Protein AF-A0A7S3C9L6-F1 (afdb_monomer_lite)

Organism: NCBI:txid1461544

pLDDT: mean 72.87, std 19.59, range [36.84, 97.06]

Radius of gyration: 23.36 Å; chains: 1; bounding box: 65×34×81 Å

Sequence (255 aa):
QQHARSSTRGKGRALQRGWLQEGAMLFGLVDACLERCIPRNEVSSSDLIRHQVECSSSAKGVRYYSPPQLLLGSFRDREFEREYLDDLALVSKNRLLVGYAIAIIIVTLMPLLYYVLGVLPMHLSGAYDTHKSGVETIAAPIVSLLLFVSGLCSTVYVFYRQRKCYRAVWTIAEAVFLLQVVTSSWYFSVMTQGWIAVFGPSGWVWHLAFIEFPPFLMCFFISLPTGLAVEIIGLMFISFFVIIPLTEGMWLEGD

Structure (mmCIF, N/CA/C/O backbone):
data_AF-A0A7S3C9L6-F1
#
_entry.id   AF-A0A7S3C9L6-F1
#
loop_
_atom_site.group_PDB
_atom_site.id
_atom_site.type_symbol
_atom_site.label_atom_id
_atom_site.label_alt_id
_atom_site.label_comp_id
_atom_site.label_asym_id
_atom_site.label_entity_id
_atom_site.label_seq_id
_atom_site.pdbx_PDB_ins_code
_atom_site.Cartn_x
_atom_site.Cartn_y
_atom_site.Cartn_z
_atom_site.occupancy
_atom_site.B_iso_or_equiv
_atom_site.auth_seq_id
_atom_site.auth_comp_id
_atom_site.auth_asym_id
_atom_site.auth_atom_id
_atom_site.pdbx_PDB_model_num
ATOM 1 N N . GLN A 1 1 ? 14.896 0.930 -44.121 1.00 48.34 1 GLN A N 1
ATOM 2 C CA . GLN A 1 1 ? 14.686 0.702 -42.670 1.00 48.34 1 GLN A CA 1
ATOM 3 C C . GLN A 1 1 ? 13.867 1.841 -42.034 1.00 48.34 1 GLN A C 1
ATOM 5 O O . GLN A 1 1 ? 14.340 2.513 -41.130 1.00 48.34 1 GLN A O 1
ATOM 10 N N . GLN A 1 2 ? 12.629 2.083 -42.487 1.00 42.31 2 GLN A N 1
ATOM 11 C CA . GLN A 1 2 ? 11.767 3.149 -41.930 1.00 42.31 2 GLN A CA 1
ATOM 12 C C . GLN A 1 2 ? 10.355 2.677 -41.535 1.00 42.31 2 GLN A C 1
ATOM 14 O O . GLN A 1 2 ? 9.555 3.478 -41.068 1.00 42.31 2 GLN A O 1
ATOM 19 N N . HIS A 1 3 ? 10.053 1.376 -41.618 1.00 42.75 3 HIS A N 1
ATOM 20 C CA . HIS A 1 3 ? 8.697 0.863 -41.377 1.00 42.75 3 HIS A CA 1
ATOM 21 C C . HIS A 1 3 ? 8.416 0.303 -39.968 1.00 42.75 3 HIS A C 1
ATOM 23 O O . HIS A 1 3 ? 7.296 -0.118 -39.711 1.00 42.75 3 HIS A O 1
ATOM 29 N N . ALA A 1 4 ? 9.364 0.345 -39.024 1.00 46.56 4 ALA A N 1
ATOM 30 C CA . ALA A 1 4 ? 9.182 -0.262 -37.693 1.00 46.56 4 ALA A CA 1
ATOM 31 C C . ALA A 1 4 ? 8.783 0.716 -36.561 1.00 46.56 4 ALA A C 1
ATOM 33 O O . ALA A 1 4 ? 8.571 0.286 -35.432 1.00 46.56 4 ALA A O 1
ATOM 34 N N . ARG A 1 5 ? 8.670 2.030 -36.816 1.00 45.94 5 ARG A N 1
ATOM 35 C CA . ARG A 1 5 ? 8.459 3.040 -35.749 1.00 45.94 5 ARG A CA 1
ATOM 36 C C . ARG A 1 5 ? 7.007 3.487 -35.521 1.00 45.94 5 ARG A C 1
ATOM 38 O O . ARG A 1 5 ? 6.769 4.288 -34.624 1.00 45.94 5 ARG A O 1
ATOM 45 N N . SER A 1 6 ? 6.025 2.981 -36.270 1.00 42.88 6 SER A N 1
ATOM 46 C CA . SER A 1 6 ? 4.621 3.418 -36.135 1.00 42.88 6 SER A CA 1
ATOM 47 C C . SER A 1 6 ? 3.752 2.559 -35.201 1.00 42.88 6 SER A C 1
ATOM 49 O O . SER A 1 6 ? 2.647 2.978 -34.867 1.00 42.88 6 SER A O 1
ATOM 51 N N . SER A 1 7 ? 4.229 1.400 -34.728 1.00 45.59 7 SER A N 1
ATOM 52 C CA . SER A 1 7 ? 3.390 0.429 -33.994 1.00 45.59 7 SER A CA 1
ATOM 53 C C . SER A 1 7 ? 3.304 0.663 -32.470 1.00 45.59 7 SER A C 1
ATOM 55 O O . SER A 1 7 ? 2.314 0.313 -31.829 1.00 45.59 7 SER A O 1
ATOM 57 N N . THR A 1 8 ? 4.280 1.335 -31.851 1.00 47.06 8 THR A N 1
ATOM 58 C CA . THR A 1 8 ? 4.335 1.479 -30.379 1.00 47.06 8 THR A CA 1
ATOM 59 C C . THR A 1 8 ? 3.400 2.552 -29.809 1.00 47.06 8 THR A C 1
ATOM 61 O O . THR A 1 8 ? 2.962 2.439 -28.666 1.00 47.06 8 THR A O 1
ATOM 64 N N . ARG A 1 9 ? 2.998 3.562 -30.598 1.00 44.72 9 ARG A N 1
ATOM 65 C CA . ARG A 1 9 ? 2.078 4.632 -30.143 1.00 44.72 9 ARG A CA 1
ATOM 66 C C . ARG A 1 9 ? 0.619 4.180 -29.986 1.00 44.72 9 ARG A C 1
ATOM 68 O O . ARG A 1 9 ? -0.146 4.858 -29.301 1.00 44.72 9 ARG A O 1
ATOM 75 N N . GLY A 1 10 ? 0.233 3.064 -30.610 1.00 36.84 10 GLY A N 1
ATOM 76 C CA . GLY A 1 10 ? -1.117 2.496 -30.514 1.00 36.84 10 GLY A CA 1
ATOM 77 C C . GLY A 1 10 ? -1.353 1.700 -29.227 1.00 36.84 10 GLY A C 1
ATOM 78 O O . GLY A 1 10 ? -2.423 1.815 -28.632 1.00 36.84 10 GLY A O 1
ATOM 79 N N . LYS A 1 11 ? -0.337 0.964 -28.748 1.00 44.44 11 LYS A N 1
ATOM 80 C CA . LYS A 1 11 ? -0.436 0.124 -27.538 1.00 44.44 11 LYS A CA 1
ATOM 81 C C . LYS A 1 11 ? -0.677 0.941 -26.262 1.00 44.44 11 LYS A C 1
ATOM 83 O O . LYS A 1 11 ? -1.536 0.572 -25.470 1.00 44.44 11 LYS A O 1
ATOM 88 N N . GLY A 1 12 ? -0.030 2.101 -26.115 1.00 41.75 12 GLY A N 1
ATOM 89 C CA . GLY A 1 12 ? -0.194 2.954 -24.927 1.00 41.75 12 GLY A CA 1
ATOM 90 C C . GLY A 1 12 ? -1.624 3.477 -24.711 1.00 41.75 12 GLY A C 1
ATOM 91 O O . GLY A 1 12 ? -2.100 3.516 -23.583 1.00 41.75 12 GLY A O 1
ATOM 92 N N . ARG A 1 13 ? -2.360 3.806 -25.787 1.00 43.94 13 ARG A N 1
ATOM 93 C CA . ARG A 1 13 ? -3.760 4.284 -25.690 1.00 43.94 13 ARG A CA 1
ATOM 94 C C . ARG A 1 13 ? -4.791 3.168 -25.498 1.00 43.94 13 ARG A C 1
ATOM 96 O O . ARG A 1 13 ? -5.920 3.456 -25.101 1.00 43.94 13 ARG A O 1
ATOM 103 N N . ALA A 1 14 ? -4.438 1.925 -25.823 1.00 46.94 14 ALA A N 1
ATOM 104 C CA . ALA A 1 14 ? -5.262 0.758 -25.517 1.00 46.94 14 ALA A CA 1
ATOM 105 C C . ALA A 1 14 ? -5.097 0.357 -24.042 1.00 46.94 14 ALA A C 1
ATOM 107 O O . ALA A 1 14 ? -6.100 0.185 -23.356 1.00 46.94 14 ALA A O 1
ATOM 108 N N . LEU A 1 15 ? -3.857 0.353 -23.534 1.00 45.94 15 LEU A N 1
ATOM 109 C CA . LEU A 1 15 ? -3.548 0.153 -22.112 1.00 45.94 15 LEU A CA 1
ATOM 110 C C . LEU A 1 15 ? -4.260 1.186 -21.230 1.00 45.94 15 LEU A C 1
ATOM 112 O O . LEU A 1 15 ? -4.980 0.812 -20.313 1.00 45.94 15 LEU A O 1
ATOM 116 N N . GLN A 1 16 ? -4.174 2.477 -21.565 1.00 45.53 16 GLN A N 1
ATOM 117 C CA . GLN A 1 16 ? -4.798 3.552 -20.779 1.00 45.53 16 GLN A CA 1
ATOM 118 C C . GLN A 1 16 ? -6.338 3.446 -20.679 1.00 45.53 16 GLN A C 1
ATOM 120 O O . GLN A 1 16 ? -6.923 3.937 -19.716 1.00 45.53 16 GLN A O 1
ATOM 125 N N . ARG A 1 17 ? -7.004 2.789 -21.644 1.00 47.41 17 ARG A N 1
ATOM 126 C CA . ARG A 1 17 ? -8.450 2.506 -21.583 1.00 47.41 17 ARG A CA 1
ATOM 127 C C . ARG A 1 17 ? -8.789 1.281 -20.729 1.00 47.41 17 ARG A C 1
ATOM 129 O O . ARG A 1 17 ? -9.845 1.293 -20.107 1.00 47.41 17 ARG A O 1
ATOM 136 N N . GLY A 1 18 ? -7.901 0.287 -20.648 1.00 46.81 18 GLY A N 1
ATOM 137 C CA . GLY A 1 18 ? -8.049 -0.854 -19.735 1.00 46.81 18 GLY A CA 1
ATOM 138 C C . GLY A 1 18 ? -8.024 -0.426 -18.265 1.00 46.81 18 GLY A C 1
ATOM 139 O O . GLY A 1 18 ? -8.918 -0.786 -17.508 1.00 46.81 18 GLY A O 1
ATOM 140 N N . TRP A 1 19 ? -7.098 0.463 -17.892 1.00 42.50 19 TRP A N 1
ATOM 141 C CA . TRP A 1 19 ? -6.971 0.966 -16.514 1.00 42.50 19 TRP A CA 1
ATOM 142 C C . TRP A 1 19 ? -8.193 1.758 -16.018 1.00 42.50 19 TRP A C 1
ATOM 144 O O . TRP A 1 19 ? -8.536 1.685 -14.842 1.00 42.50 19 TRP A O 1
ATOM 154 N N . LEU A 1 20 ? -8.894 2.484 -16.899 1.00 44.78 20 LEU A N 1
ATOM 155 C CA . LEU A 1 20 ? -10.160 3.147 -16.540 1.00 44.78 20 LEU A CA 1
ATOM 156 C C . LEU A 1 20 ? -11.280 2.134 -16.252 1.00 44.78 20 LEU A C 1
ATOM 158 O O . LEU A 1 20 ? -12.158 2.400 -15.434 1.00 44.78 20 LEU A O 1
ATOM 162 N N . GLN A 1 21 ? -11.240 0.974 -16.907 1.00 47.97 21 GLN A N 1
ATOM 163 C CA . GLN A 1 21 ? -12.213 -0.099 -16.729 1.00 47.97 21 GLN A CA 1
ATOM 164 C C . GLN A 1 21 ? -11.916 -0.927 -15.465 1.00 47.97 21 GLN A C 1
ATOM 166 O O . GLN A 1 21 ? -12.843 -1.285 -14.740 1.00 47.97 21 GLN A O 1
ATOM 171 N N . GLU A 1 22 ? -10.639 -1.140 -15.137 1.00 45.81 22 GLU A N 1
ATOM 172 C CA . GLU A 1 22 ? -10.212 -1.737 -13.861 1.00 45.81 22 GLU A CA 1
ATOM 173 C C . GLU A 1 22 ? -10.460 -0.798 -12.670 1.00 45.81 22 GLU A C 1
ATOM 175 O O . GLU A 1 22 ? -10.939 -1.237 -11.625 1.00 45.81 22 GLU A O 1
ATOM 180 N N . GLY A 1 23 ? -10.260 0.513 -12.850 1.00 42.12 23 GLY A N 1
ATOM 181 C CA . GLY A 1 23 ? -10.648 1.528 -11.870 1.00 42.12 23 GLY A CA 1
ATOM 182 C C . GLY A 1 23 ? -12.147 1.496 -11.549 1.00 42.12 23 GLY A C 1
ATOM 183 O O . GLY A 1 23 ? -12.526 1.613 -10.388 1.00 42.12 23 GLY A O 1
ATOM 184 N N . ALA A 1 24 ? -13.006 1.261 -12.547 1.00 46.94 24 ALA A N 1
ATOM 185 C CA . ALA A 1 24 ? -14.450 1.120 -12.340 1.00 46.94 24 ALA A CA 1
ATOM 186 C C . ALA A 1 24 ? -14.831 -0.170 -11.583 1.00 46.94 24 ALA A C 1
ATOM 188 O O . ALA A 1 24 ? -15.743 -0.136 -10.757 1.00 46.94 24 ALA A O 1
ATOM 189 N N . MET A 1 25 ? -14.119 -1.2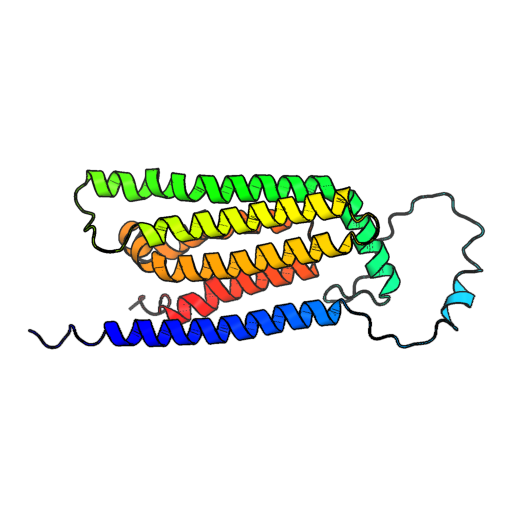86 -11.797 1.00 48.53 25 MET A N 1
ATOM 190 C CA . MET A 1 25 ? -14.273 -2.491 -10.962 1.00 48.53 25 MET A CA 1
ATOM 191 C C . MET A 1 25 ? -13.853 -2.238 -9.510 1.00 48.53 25 MET A C 1
ATOM 193 O O . MET A 1 25 ? -14.514 -2.721 -8.594 1.00 48.53 25 MET A O 1
ATOM 197 N N . LEU A 1 26 ? -12.795 -1.453 -9.292 1.00 44.47 26 LEU A N 1
ATOM 198 C CA . LEU A 1 26 ? -12.323 -1.079 -7.957 1.00 44.47 26 LEU A CA 1
ATOM 199 C C . LEU A 1 26 ? -13.308 -0.162 -7.225 1.00 44.47 26 LEU A C 1
ATOM 201 O O . LEU A 1 26 ? -13.564 -0.381 -6.045 1.00 44.47 26 LEU A O 1
ATOM 205 N N . PHE A 1 27 ? -13.923 0.806 -7.914 1.00 44.59 27 PHE A N 1
ATOM 206 C CA . PHE A 1 27 ? -15.028 1.583 -7.339 1.00 44.59 27 PHE A CA 1
ATOM 207 C C . PHE A 1 27 ? -16.224 0.690 -6.986 1.00 44.59 27 PHE A C 1
ATOM 209 O O . PHE A 1 27 ? -16.806 0.870 -5.924 1.00 44.59 27 PHE A O 1
ATOM 216 N N . GLY A 1 28 ? -16.526 -0.326 -7.803 1.00 43.78 28 GLY A N 1
ATOM 217 C CA . GLY A 1 28 ? -17.541 -1.334 -7.482 1.00 43.78 28 GLY A CA 1
ATOM 218 C C . GLY A 1 28 ? -17.195 -2.204 -6.264 1.00 43.78 28 GLY A C 1
ATOM 219 O O . GLY A 1 28 ? -18.090 -2.563 -5.506 1.00 43.78 28 GLY A O 1
ATOM 220 N N . LEU A 1 29 ? -15.914 -2.512 -6.035 1.00 47.12 29 LEU A N 1
ATOM 221 C CA . LEU A 1 29 ? -15.432 -3.212 -4.833 1.00 47.12 29 LEU A CA 1
ATOM 222 C C . LEU A 1 29 ? -15.507 -2.325 -3.585 1.00 47.12 29 LEU A C 1
ATOM 224 O O . LEU A 1 29 ? -15.965 -2.782 -2.542 1.00 47.12 29 LEU A O 1
ATOM 228 N N . VAL A 1 30 ? -15.128 -1.050 -3.703 1.00 46.62 30 VAL A N 1
ATOM 229 C CA . VAL A 1 30 ? -15.261 -0.060 -2.624 1.00 46.62 30 VAL A CA 1
ATOM 230 C C . VAL A 1 30 ? -16.735 0.151 -2.264 1.00 46.62 30 VAL A C 1
ATOM 232 O O . VAL A 1 30 ? -17.071 0.119 -1.081 1.00 46.62 30 VAL A O 1
ATOM 235 N N . ASP A 1 31 ? -17.621 0.275 -3.258 1.00 47.78 31 ASP A N 1
ATOM 236 C CA . ASP A 1 31 ? -19.074 0.352 -3.053 1.00 47.78 31 ASP A CA 1
ATOM 237 C C . ASP A 1 31 ? -19.637 -0.943 -2.447 1.00 47.78 31 ASP A C 1
ATOM 239 O O . ASP A 1 31 ? -20.453 -0.880 -1.531 1.00 47.78 31 ASP A O 1
ATOM 243 N N . ALA A 1 32 ? -19.161 -2.122 -2.862 1.00 50.41 32 ALA A N 1
ATOM 244 C CA . ALA A 1 32 ? -19.568 -3.399 -2.271 1.00 50.41 32 ALA A CA 1
ATOM 245 C C . ALA A 1 32 ? -19.101 -3.556 -0.806 1.00 50.41 32 ALA A C 1
ATOM 247 O O . ALA A 1 32 ? -19.835 -4.099 0.029 1.00 50.41 32 ALA A O 1
ATOM 248 N N . CYS A 1 33 ? -17.911 -3.056 -0.460 1.00 47.38 33 CYS A N 1
ATOM 249 C CA . CYS A 1 33 ? -17.427 -2.999 0.923 1.00 47.38 33 CYS A CA 1
ATOM 250 C C . CYS A 1 33 ? -18.227 -1.988 1.763 1.00 47.38 33 CYS A C 1
ATOM 252 O O . CYS A 1 33 ? -18.568 -2.273 2.916 1.00 47.38 33 CYS A O 1
ATOM 254 N N . LEU A 1 34 ? -18.608 -0.849 1.176 1.00 46.00 34 LEU A N 1
ATOM 255 C CA . LEU A 1 34 ? -19.523 0.128 1.775 1.00 46.00 34 LEU A CA 1
ATOM 256 C C . LEU A 1 34 ? -20.922 -0.465 2.011 1.00 46.00 34 LEU A C 1
ATOM 258 O O . LEU A 1 34 ? -21.468 -0.308 3.104 1.00 46.00 34 LEU A O 1
ATOM 262 N N . GLU A 1 35 ? -21.475 -1.214 1.054 1.00 48.88 35 GLU A N 1
ATOM 263 C CA . GLU A 1 35 ? -22.765 -1.902 1.197 1.00 48.88 35 GLU A CA 1
ATOM 264 C C . GLU A 1 35 ? -22.731 -3.000 2.269 1.00 48.88 35 GLU A C 1
ATOM 266 O O . GLU A 1 35 ? -23.701 -3.161 3.012 1.00 48.88 35 GLU A O 1
ATOM 271 N N . ARG A 1 36 ? -21.606 -3.711 2.441 1.00 48.16 36 ARG A N 1
ATOM 272 C CA . ARG A 1 36 ? -21.409 -4.651 3.565 1.00 48.16 36 ARG A CA 1
ATOM 273 C C . ARG A 1 36 ? -21.446 -3.971 4.937 1.00 48.16 36 ARG A C 1
ATOM 275 O O . ARG A 1 36 ? -21.779 -4.626 5.928 1.00 48.16 36 ARG A O 1
ATOM 282 N N . CYS A 1 37 ? -21.120 -2.682 5.004 1.00 42.31 37 CYS A N 1
ATOM 283 C CA . CYS A 1 37 ? -21.070 -1.912 6.246 1.00 42.31 37 CYS A CA 1
ATOM 284 C C . CYS A 1 37 ? -22.411 -1.256 6.619 1.00 42.31 37 CYS A C 1
ATOM 286 O O . CYS A 1 37 ? -22.597 -0.883 7.782 1.00 42.31 37 CYS A O 1
ATOM 288 N N . ILE A 1 38 ? -23.358 -1.137 5.682 1.00 41.44 38 ILE A N 1
ATOM 289 C CA . ILE A 1 38 ? -24.679 -0.549 5.931 1.00 41.44 38 ILE A CA 1
ATOM 290 C C . ILE A 1 38 ? -25.660 -1.679 6.290 1.00 41.44 38 ILE A C 1
ATOM 292 O O . ILE A 1 38 ? -25.955 -2.535 5.456 1.00 41.44 38 ILE A O 1
ATOM 296 N N . PRO A 1 39 ? -26.180 -1.742 7.531 1.00 42.44 39 PRO A N 1
ATOM 297 C CA . PRO A 1 39 ? -27.050 -2.838 7.933 1.00 42.44 39 PRO A CA 1
ATOM 298 C C . PRO A 1 39 ? -28.370 -2.804 7.151 1.00 42.44 39 PRO A C 1
ATOM 300 O O . PRO A 1 39 ? -29.178 -1.891 7.314 1.00 42.44 39 PRO A O 1
ATOM 303 N N . ARG A 1 40 ? -28.636 -3.857 6.367 1.00 41.53 40 ARG A N 1
ATOM 304 C CA . ARG A 1 40 ? -30.011 -4.277 6.072 1.00 41.53 40 ARG A CA 1
ATOM 305 C C . ARG A 1 40 ? -30.613 -4.769 7.387 1.00 41.53 40 ARG A C 1
ATOM 307 O O . ARG A 1 40 ? -30.232 -5.824 7.887 1.00 41.53 40 ARG A O 1
ATOM 314 N N . ASN A 1 41 ? -31.482 -3.951 7.973 1.00 43.81 41 ASN A N 1
ATOM 315 C CA . ASN A 1 41 ? -32.328 -4.339 9.093 1.00 43.81 41 ASN A CA 1
ATOM 316 C C . ASN A 1 41 ? -33.126 -5.571 8.686 1.00 43.81 41 ASN A C 1
ATOM 318 O O . ASN A 1 41 ? -34.012 -5.428 7.856 1.00 43.81 41 ASN A O 1
ATOM 322 N N . GLU A 1 42 ? -32.828 -6.735 9.260 1.00 48.75 42 GLU A N 1
ATOM 323 C CA . GLU A 1 42 ? -33.799 -7.814 9.423 1.00 48.75 42 GLU A CA 1
ATOM 324 C C . GLU A 1 42 ? -33.231 -8.940 10.305 1.00 48.75 42 GLU A C 1
ATOM 326 O O . GLU A 1 42 ? -32.194 -9.529 10.010 1.00 48.75 42 GLU A O 1
ATOM 331 N N . VAL A 1 43 ? -33.971 -9.210 11.388 1.00 44.06 43 VAL A N 1
ATOM 332 C CA . VAL A 1 43 ? -34.353 -10.524 11.947 1.00 44.06 43 VAL A CA 1
ATOM 333 C C . VAL A 1 43 ? -34.149 -10.644 13.470 1.00 44.06 43 VAL A C 1
ATOM 335 O O . VAL A 1 43 ? -33.090 -10.993 13.973 1.00 44.06 43 VAL A O 1
ATOM 338 N N . SER A 1 44 ? -35.267 -10.381 14.160 1.00 47.44 44 SER A N 1
ATOM 339 C CA . SER A 1 44 ? -35.849 -11.056 15.334 1.00 47.44 44 SER A CA 1
ATOM 340 C C . SER A 1 44 ? -34.955 -11.468 16.519 1.00 47.44 44 SER A C 1
ATOM 342 O O . SER A 1 44 ? -34.520 -12.610 16.643 1.00 47.44 44 SER A O 1
ATOM 344 N N . SER A 1 45 ? -34.826 -10.552 17.483 1.00 48.34 45 SER A N 1
ATOM 345 C CA . SER A 1 45 ? -34.163 -10.694 18.793 1.00 48.34 45 SER A CA 1
ATOM 346 C C . SER A 1 45 ? -34.904 -11.555 19.837 1.00 48.34 45 SER A C 1
ATOM 348 O O . SER A 1 45 ? -34.656 -11.409 21.034 1.00 48.34 45 SER A O 1
ATOM 350 N N . SER A 1 46 ? -35.841 -12.424 19.452 1.00 48.34 46 SER A N 1
ATOM 351 C CA . SER A 1 46 ? -36.701 -13.109 20.435 1.00 48.34 46 SER A CA 1
ATOM 352 C C . SER A 1 46 ? -36.073 -14.347 21.091 1.00 48.34 46 SER A C 1
ATOM 354 O O . SER A 1 46 ? -36.459 -14.681 22.209 1.00 48.34 46 SER A O 1
ATOM 356 N N . ASP A 1 47 ? -35.060 -14.969 20.478 1.00 47.59 47 ASP A N 1
ATOM 357 C CA . ASP A 1 47 ? -34.458 -16.205 21.009 1.00 47.59 47 ASP A CA 1
ATOM 358 C C . ASP A 1 47 ? -33.156 -15.981 21.805 1.00 47.59 47 ASP A C 1
ATOM 360 O O . ASP A 1 47 ? -32.780 -16.817 22.628 1.00 47.59 47 ASP A O 1
ATOM 364 N N . LEU A 1 48 ? -32.494 -14.825 21.647 1.00 48.62 48 LEU A N 1
ATOM 365 C CA . LEU A 1 48 ? -31.202 -14.539 22.296 1.00 48.62 48 LEU A CA 1
ATOM 366 C C . LEU A 1 48 ? -31.343 -14.123 23.776 1.00 48.62 48 LEU A C 1
ATOM 368 O O . LEU A 1 48 ? -30.457 -14.379 24.591 1.00 48.62 48 LEU A O 1
ATOM 372 N N . ILE A 1 49 ? -32.494 -13.555 24.159 1.00 52.38 49 ILE A N 1
ATOM 373 C CA . ILE A 1 49 ? -32.743 -13.065 25.527 1.00 52.38 49 ILE A CA 1
ATOM 374 C C . ILE A 1 49 ? -32.867 -14.224 26.534 1.00 52.38 49 ILE A C 1
ATOM 376 O O . ILE A 1 49 ? -32.558 -14.051 27.712 1.00 52.38 49 ILE A O 1
ATOM 380 N N . ARG A 1 50 ? -33.242 -15.437 26.099 1.00 45.38 50 ARG A N 1
ATOM 381 C CA . ARG A 1 50 ? -33.378 -16.587 27.014 1.00 45.38 50 ARG A CA 1
ATOM 382 C C . ARG A 1 50 ? -32.048 -17.186 27.470 1.00 45.38 50 ARG A C 1
ATOM 384 O O . ARG A 1 50 ? -32.001 -17.705 28.577 1.00 45.38 50 ARG A O 1
ATOM 391 N N . HIS A 1 51 ? -30.971 -17.064 26.694 1.00 44.69 51 HIS A N 1
ATOM 392 C CA . HIS A 1 51 ? -29.665 -17.610 27.090 1.00 44.69 51 HIS A CA 1
ATOM 393 C C . HIS A 1 51 ? -28.795 -16.636 27.897 1.00 44.69 51 HIS A C 1
ATOM 395 O O . HIS A 1 51 ? -27.891 -17.071 28.607 1.00 44.69 51 HIS A O 1
ATOM 401 N N . GLN A 1 52 ? -29.073 -15.330 27.848 1.00 46.97 52 GLN A N 1
ATOM 402 C CA . GLN A 1 52 ? -28.247 -14.326 28.530 1.00 46.97 52 GLN A CA 1
ATOM 403 C C . GLN A 1 52 ? -28.612 -14.136 30.015 1.00 46.97 52 GLN A C 1
ATOM 405 O O . GLN A 1 52 ? -27.788 -13.664 30.801 1.00 46.97 52 GLN A O 1
ATOM 410 N N . VAL A 1 53 ? -29.814 -14.551 30.433 1.00 49.16 53 VAL A N 1
ATOM 411 C CA . VAL A 1 53 ? -30.272 -14.407 31.828 1.00 49.16 53 VAL A CA 1
ATOM 412 C C . VAL A 1 53 ? -29.637 -15.450 32.761 1.00 49.16 53 VAL A C 1
ATOM 414 O O . VAL A 1 53 ? -29.394 -15.141 33.925 1.00 49.16 53 VAL A O 1
ATOM 417 N N . GLU A 1 54 ? -29.249 -16.632 32.270 1.00 43.62 54 GLU A N 1
ATOM 418 C CA . GLU A 1 54 ? -28.669 -17.695 33.115 1.00 43.62 54 GLU A CA 1
ATOM 419 C C . GLU A 1 54 ? -27.157 -17.568 33.384 1.00 43.62 54 GLU A C 1
ATOM 421 O O . GLU A 1 54 ? -26.663 -18.149 34.349 1.00 43.62 54 GLU A O 1
ATOM 426 N N . CYS A 1 55 ? -26.407 -16.765 32.619 1.00 42.78 55 CYS A N 1
ATOM 427 C CA . CYS A 1 55 ? -24.950 -16.632 32.802 1.00 42.78 55 CYS A CA 1
ATOM 428 C C . CYS A 1 55 ? -24.496 -15.385 33.584 1.00 42.78 55 CYS A C 1
ATOM 430 O O . CYS A 1 55 ? -23.298 -15.206 33.801 1.00 42.78 55 CYS A O 1
ATOM 432 N N . SER A 1 56 ? -25.411 -14.525 34.040 1.00 39.72 56 SER A N 1
ATOM 433 C CA . SER A 1 56 ? -25.056 -13.235 34.661 1.00 39.72 56 SER A CA 1
ATOM 434 C C . SER A 1 56 ? -24.726 -13.285 36.164 1.00 39.72 56 SER A C 1
ATOM 436 O O . SER A 1 56 ? -24.355 -12.260 36.735 1.00 39.72 56 SER A O 1
ATOM 438 N N . SER A 1 57 ? -24.799 -14.446 36.828 1.00 41.19 57 SER A N 1
ATOM 439 C CA . SER A 1 57 ? -24.619 -14.523 38.289 1.00 41.19 57 SER A CA 1
ATOM 440 C C . SER A 1 57 ? -23.201 -14.847 38.774 1.00 41.19 57 SER A C 1
ATOM 442 O O . SER A 1 57 ? -22.951 -14.767 39.976 1.00 41.19 57 SER A O 1
ATOM 444 N N . SER A 1 58 ? -22.238 -15.179 37.906 1.00 43.78 58 SER A N 1
ATOM 445 C CA . SER A 1 58 ? -20.893 -15.532 38.385 1.00 43.78 58 SER A CA 1
ATOM 446 C C . SER A 1 58 ? -19.810 -15.422 37.312 1.00 43.78 58 SER A C 1
ATOM 448 O O . SER A 1 58 ? -19.582 -16.367 36.566 1.00 43.78 58 SER A O 1
ATOM 450 N N . ALA A 1 59 ? -19.126 -14.273 37.245 1.00 40.81 59 ALA A N 1
ATOM 451 C CA . ALA A 1 59 ? -17.678 -14.182 36.998 1.00 40.81 59 ALA A CA 1
ATOM 452 C C . ALA A 1 59 ? -17.230 -12.717 36.857 1.00 40.81 59 ALA A C 1
ATOM 454 O O . ALA A 1 59 ? -17.277 -12.122 35.783 1.00 40.81 59 ALA A O 1
ATOM 455 N N . LYS A 1 60 ? -16.685 -12.154 37.941 1.00 42.78 60 LYS A N 1
ATOM 456 C CA . LYS A 1 60 ? -15.690 -11.078 37.846 1.00 42.78 60 LYS A CA 1
ATOM 457 C C . LYS A 1 60 ? -14.386 -11.706 37.356 1.00 42.78 60 LYS A C 1
ATOM 459 O O . LYS A 1 60 ? -13.622 -12.249 38.145 1.00 42.78 60 LYS A O 1
ATOM 464 N N . GLY A 1 61 ? -14.156 -11.666 36.053 1.00 41.00 61 GLY A N 1
ATOM 465 C CA . GLY A 1 61 ? -12.904 -12.100 35.450 1.00 41.00 61 GLY A CA 1
ATOM 466 C C . GLY A 1 61 ? -12.925 -11.783 33.968 1.00 41.00 61 GLY A C 1
ATOM 467 O O . GLY A 1 61 ? -13.715 -12.368 33.235 1.00 41.00 61 GLY A O 1
ATOM 468 N N . VAL A 1 62 ? -12.070 -10.853 33.540 1.00 46.47 62 VAL A N 1
ATOM 469 C CA . VAL A 1 62 ? -11.819 -10.548 32.127 1.00 46.47 62 VAL A CA 1
ATOM 470 C C . VAL A 1 62 ? -11.249 -11.813 31.484 1.00 46.47 62 VAL A C 1
ATOM 472 O O . VAL A 1 62 ? -10.052 -12.084 31.552 1.00 46.47 62 VAL A O 1
ATOM 475 N N . ARG A 1 63 ? -12.127 -12.657 30.943 1.00 42.88 63 ARG A N 1
ATOM 476 C CA . ARG A 1 63 ? -11.746 -13.834 30.169 1.00 42.88 63 ARG A CA 1
ATOM 477 C C . ARG A 1 63 ? -11.626 -13.395 28.717 1.00 42.88 63 ARG A C 1
ATOM 479 O O . ARG A 1 63 ? -12.628 -13.131 28.066 1.00 42.88 63 ARG A O 1
ATOM 486 N N . TYR A 1 64 ? -10.392 -13.340 28.229 1.00 42.97 64 TYR A N 1
ATOM 487 C CA . TYR A 1 64 ? -10.087 -13.259 26.805 1.00 42.97 64 TYR A CA 1
ATOM 488 C C . TYR A 1 64 ? -10.574 -14.547 26.123 1.00 42.97 64 TYR A C 1
ATOM 490 O O . TYR A 1 64 ? -9.843 -15.531 26.053 1.00 42.97 64 TYR A O 1
ATOM 498 N N . TYR A 1 65 ? -11.826 -14.567 25.669 1.00 49.44 65 TYR A N 1
ATOM 499 C CA . TYR A 1 65 ? -12.327 -15.592 24.757 1.00 49.44 65 TYR A CA 1
ATOM 500 C C . TYR A 1 65 ? -12.199 -15.055 23.333 1.00 49.44 65 TYR A C 1
ATOM 502 O O . TYR A 1 65 ? -12.923 -14.137 22.959 1.00 49.44 65 TYR A O 1
ATOM 510 N N . SER A 1 66 ? -11.292 -15.616 22.526 1.00 47.25 66 SER A N 1
ATOM 511 C CA . SER A 1 66 ? -11.400 -15.457 21.073 1.00 47.25 66 SER A CA 1
ATOM 512 C C . SER A 1 66 ? -12.502 -16.403 20.581 1.00 47.25 66 SER A C 1
ATOM 514 O O . SER A 1 66 ? -12.400 -17.606 20.848 1.00 47.25 66 SER A O 1
ATOM 516 N N . PRO A 1 67 ? -13.550 -15.919 19.893 1.00 52.22 67 PRO A N 1
ATOM 517 C CA . PRO A 1 67 ? -14.625 -16.786 19.425 1.00 52.22 67 PRO A CA 1
ATOM 518 C C . PRO A 1 67 ? -14.124 -17.812 18.397 1.00 52.22 67 PRO A C 1
ATOM 520 O O . PRO A 1 67 ? -13.126 -17.559 17.716 1.00 52.22 67 PRO A O 1
ATOM 523 N N . PRO A 1 68 ? -14.828 -18.946 18.230 1.00 50.91 68 PRO A N 1
ATOM 524 C CA . PRO A 1 68 ? -14.556 -19.873 17.141 1.00 50.91 68 PRO A CA 1
ATOM 525 C C . PRO A 1 68 ? -14.813 -19.171 15.801 1.00 50.91 68 PRO A C 1
ATOM 527 O O . PRO A 1 68 ? -15.947 -18.834 15.461 1.00 50.91 68 PRO A O 1
ATOM 530 N N . GLN A 1 69 ? -13.740 -18.933 15.054 1.00 48.84 69 GLN A N 1
ATOM 531 C CA . GLN A 1 69 ? -13.799 -18.398 13.700 1.00 48.84 69 GLN A CA 1
ATOM 532 C C . GLN A 1 69 ? -14.204 -19.529 12.747 1.00 48.84 69 GLN A C 1
ATOM 534 O O . GLN A 1 69 ? -13.628 -20.618 12.796 1.00 48.84 69 GLN A O 1
ATOM 539 N N . LEU A 1 70 ? -15.195 -19.293 11.883 1.00 56.38 70 LEU A N 1
ATOM 540 C CA . LEU A 1 70 ? -15.445 -20.196 10.758 1.00 56.38 70 LEU A CA 1
ATOM 541 C C . LEU A 1 70 ? -14.289 -20.077 9.752 1.00 56.38 70 LEU A C 1
ATOM 543 O O . LEU A 1 70 ? -13.578 -19.073 9.715 1.00 56.38 70 LEU A O 1
ATOM 547 N N . LEU A 1 71 ? -14.096 -21.107 8.928 1.00 46.56 71 LEU A N 1
ATOM 548 C CA . LEU A 1 71 ? -13.136 -21.093 7.821 1.00 46.56 71 LEU A CA 1
ATOM 549 C C . LEU A 1 71 ? -13.454 -19.864 6.936 1.00 46.56 71 LEU A C 1
ATOM 551 O O . LEU A 1 71 ? -14.574 -19.767 6.448 1.00 46.56 71 LEU A O 1
ATOM 555 N N . LEU A 1 72 ? -12.503 -18.926 6.794 1.00 55.31 72 LEU A N 1
ATOM 556 C CA . LEU A 1 72 ? -12.632 -17.541 6.267 1.00 55.31 72 LEU A CA 1
ATOM 557 C C . LEU A 1 72 ? -13.014 -16.406 7.248 1.00 55.31 72 LEU A C 1
ATOM 559 O O . LEU A 1 72 ? -13.321 -15.300 6.814 1.00 55.31 72 LEU A O 1
ATOM 563 N N . GLY A 1 73 ? -12.934 -16.600 8.564 1.00 55.38 73 GLY A N 1
ATOM 564 C CA . GLY A 1 73 ? -12.974 -15.481 9.520 1.00 55.38 73 GLY A CA 1
ATOM 565 C C . GLY A 1 73 ? -14.340 -14.805 9.680 1.00 55.38 73 GLY A C 1
ATOM 566 O O . GLY A 1 73 ? -14.429 -13.772 10.333 1.00 55.38 73 GLY A O 1
ATOM 567 N N . SER A 1 74 ? -15.408 -15.388 9.129 1.00 54.00 74 SER A N 1
ATOM 568 C CA . SER A 1 74 ? -16.769 -14.928 9.392 1.00 54.00 74 SER A CA 1
ATOM 569 C C . SER A 1 74 ? -17.211 -15.424 10.767 1.00 54.00 74 SER A C 1
ATOM 571 O O . SER A 1 74 ? -17.206 -16.628 11.046 1.00 54.00 74 SER A O 1
ATOM 573 N N . PHE A 1 75 ? -17.576 -14.497 11.649 1.00 64.00 75 PHE A N 1
ATOM 574 C CA . PHE A 1 75 ? -18.194 -14.848 12.919 1.00 64.00 75 PHE A CA 1
ATOM 575 C C . PHE A 1 75 ? -19.641 -15.273 12.677 1.00 64.00 75 PHE A C 1
ATOM 577 O O . PHE A 1 75 ? -20.365 -14.682 11.877 1.00 64.00 75 PHE A O 1
ATOM 584 N N . ARG A 1 76 ? -20.083 -16.308 13.398 1.00 70.44 76 ARG A N 1
ATOM 585 C CA . ARG A 1 76 ? -21.478 -16.766 13.346 1.00 70.44 76 ARG A CA 1
ATOM 586 C C . ARG A 1 76 ? -22.456 -15.694 13.848 1.00 70.44 76 ARG A C 1
ATOM 588 O O . ARG A 1 76 ? -23.603 -15.684 13.416 1.00 70.44 76 ARG A O 1
ATOM 595 N N . ASP A 1 77 ? -21.996 -14.812 14.734 1.00 79.69 77 ASP A N 1
ATOM 596 C CA . ASP A 1 77 ? -22.765 -13.697 15.280 1.00 79.69 77 ASP A CA 1
ATOM 597 C C . ASP A 1 77 ? -22.118 -12.354 14.906 1.00 79.69 77 ASP A C 1
ATOM 599 O O . ASP A 1 77 ? -20.961 -12.082 15.240 1.00 79.69 77 ASP A O 1
ATOM 603 N N . ARG A 1 78 ? -22.885 -11.517 14.199 1.00 78.56 78 ARG A N 1
ATOM 604 C CA . ARG A 1 78 ? -22.443 -10.210 13.697 1.00 78.56 78 ARG A CA 1
ATOM 605 C C . ARG A 1 78 ? -22.360 -9.154 14.793 1.00 78.56 78 ARG A C 1
ATOM 607 O O . ARG A 1 78 ? -21.643 -8.174 14.612 1.00 78.56 78 ARG A O 1
ATOM 614 N N . GLU A 1 79 ? -23.094 -9.293 15.895 1.00 83.00 79 GLU A N 1
ATOM 615 C CA . GLU A 1 79 ? -23.025 -8.325 16.997 1.00 83.00 79 GLU A CA 1
ATOM 616 C C . GLU A 1 79 ? -21.738 -8.501 17.804 1.00 83.00 79 GLU A C 1
ATOM 618 O O . GLU A 1 79 ? -21.063 -7.517 18.108 1.00 83.00 79 GLU A O 1
ATOM 623 N N . PHE A 1 80 ? -21.321 -9.747 18.028 1.00 79.31 80 PHE A N 1
ATOM 624 C CA . PHE A 1 80 ? -20.038 -10.036 18.669 1.00 79.31 80 PHE A CA 1
ATOM 625 C C . PHE A 1 80 ? -18.838 -9.652 17.804 1.00 79.31 80 PHE A C 1
ATOM 627 O O . PHE A 1 80 ? -17.861 -9.125 18.326 1.00 79.31 80 PHE A O 1
ATOM 634 N N . GLU A 1 81 ? -18.895 -9.874 16.486 1.00 81.94 81 GLU A N 1
ATOM 635 C CA . GLU A 1 81 ? -17.845 -9.405 15.566 1.00 81.94 81 GLU A CA 1
ATOM 636 C C . GLU A 1 81 ? -17.654 -7.893 15.667 1.00 81.94 81 GLU A C 1
ATOM 638 O O . GLU A 1 81 ? -16.538 -7.380 15.711 1.00 81.94 81 GLU A O 1
ATOM 643 N N . ARG A 1 82 ? -18.771 -7.179 15.736 1.00 82.19 82 ARG A N 1
ATOM 644 C CA . ARG A 1 82 ? -18.819 -5.729 15.849 1.00 82.19 82 ARG A CA 1
ATOM 645 C C . ARG A 1 82 ? -18.177 -5.224 17.138 1.00 82.19 82 ARG A C 1
ATOM 647 O O . ARG A 1 82 ? -17.357 -4.312 17.063 1.00 82.19 82 ARG A O 1
ATOM 654 N N . GLU A 1 83 ? -18.529 -5.814 18.277 1.00 84.12 83 GLU A N 1
ATOM 655 C CA . GLU A 1 83 ? -17.930 -5.488 19.578 1.00 84.12 83 GLU A CA 1
ATOM 656 C C . GLU A 1 83 ? -16.433 -5.832 19.596 1.00 84.12 83 GLU A C 1
ATOM 658 O O . GLU A 1 83 ? -15.605 -4.993 19.950 1.00 84.12 83 GLU A O 1
ATOM 663 N N . TYR A 1 84 ? -16.066 -7.009 19.079 1.00 85.38 84 TYR A N 1
ATOM 664 C CA . TYR A 1 84 ? -14.675 -7.439 18.954 1.00 85.38 84 TYR A CA 1
ATOM 665 C C . TYR A 1 84 ? -13.830 -6.474 18.111 1.00 85.38 84 TYR A C 1
ATOM 667 O O . TYR A 1 84 ? -12.714 -6.137 18.502 1.00 85.38 84 TYR A O 1
ATOM 675 N N . LEU A 1 85 ? -14.335 -6.011 16.963 1.00 85.94 85 LEU A N 1
ATOM 676 C CA . LEU A 1 85 ? -13.606 -5.087 16.087 1.00 85.94 85 LEU A CA 1
ATOM 677 C C . LEU A 1 85 ? -13.433 -3.695 16.707 1.00 85.94 85 LEU A C 1
ATOM 679 O O . LEU A 1 85 ? -12.400 -3.057 16.473 1.00 85.94 85 LEU A O 1
ATOM 683 N N . ASP A 1 86 ? -14.415 -3.229 17.479 1.00 87.56 86 ASP A N 1
ATOM 684 C CA . ASP A 1 86 ? -14.333 -1.958 18.203 1.00 87.56 86 ASP A CA 1
ATOM 685 C C . ASP A 1 86 ? -13.301 -2.040 19.342 1.00 87.56 86 ASP A C 1
ATOM 687 O O . ASP A 1 86 ? -12.436 -1.164 19.458 1.00 87.56 86 ASP A O 1
ATOM 691 N N . ASP A 1 87 ? -13.303 -3.132 20.109 1.00 87.75 87 ASP A N 1
ATOM 692 C CA . ASP A 1 87 ? -12.305 -3.386 21.153 1.00 87.75 87 ASP A CA 1
ATOM 693 C C . ASP A 1 87 ? -10.901 -3.566 20.570 1.00 87.75 87 ASP A C 1
ATOM 695 O O . ASP A 1 87 ? -9.921 -2.993 21.065 1.00 87.75 87 ASP A O 1
ATOM 699 N N . LEU A 1 88 ? -10.789 -4.310 19.467 1.00 87.50 88 LEU A N 1
ATOM 700 C CA . LEU A 1 88 ? -9.524 -4.508 18.771 1.00 87.50 88 LEU A CA 1
ATOM 701 C C . LEU A 1 88 ? -8.949 -3.169 18.296 1.00 87.50 88 LEU A C 1
ATOM 703 O O . LEU A 1 88 ? -7.744 -2.946 18.434 1.00 87.50 88 LEU A O 1
ATOM 707 N N . ALA A 1 89 ? -9.782 -2.259 17.781 1.00 87.50 89 ALA A N 1
ATOM 708 C CA . ALA A 1 89 ? -9.347 -0.932 17.336 1.00 87.50 89 ALA A CA 1
ATOM 709 C C . ALA A 1 89 ? -8.778 -0.093 18.491 1.00 87.50 89 ALA A C 1
ATOM 711 O O . ALA A 1 89 ? -7.787 0.623 18.321 1.00 87.50 89 ALA A O 1
ATOM 712 N N . LEU A 1 90 ? -9.369 -0.202 19.683 1.00 86.62 90 LEU A N 1
ATOM 713 C CA . LEU A 1 90 ? -8.902 0.506 20.874 1.00 86.62 90 LEU A CA 1
ATOM 714 C C . LEU A 1 90 ? -7.563 -0.042 21.379 1.00 86.62 90 LEU A C 1
ATOM 716 O O . LEU A 1 90 ? -6.652 0.737 21.673 1.00 86.62 90 LEU A O 1
ATOM 720 N N . VAL A 1 91 ? -7.419 -1.367 21.432 1.00 88.88 91 VAL A N 1
ATOM 721 C CA . VAL A 1 91 ? -6.191 -2.032 21.901 1.00 88.88 91 VAL A CA 1
ATOM 722 C C . VAL A 1 91 ? -5.034 -1.850 20.911 1.00 88.88 91 VAL A C 1
ATOM 724 O O . VAL A 1 91 ? -3.883 -1.662 21.311 1.00 88.88 91 VAL A O 1
ATOM 727 N N . SER A 1 92 ? -5.323 -1.868 19.609 1.00 87.81 92 SER A N 1
ATOM 728 C CA . SER A 1 92 ? -4.314 -1.778 18.545 1.00 87.81 92 SER A CA 1
ATOM 729 C C . SER A 1 92 ? -3.981 -0.350 18.102 1.00 87.81 92 SER A C 1
ATOM 731 O O . SER A 1 92 ? -3.090 -0.184 17.270 1.00 87.81 92 SER A O 1
ATOM 733 N N . LYS A 1 93 ? -4.599 0.691 18.683 1.00 90.62 93 LYS A N 1
ATOM 734 C CA . LYS A 1 93 ? -4.397 2.104 18.299 1.00 90.62 93 LYS A CA 1
ATOM 735 C C . LYS A 1 93 ? -2.927 2.472 18.081 1.00 90.62 93 LYS A C 1
ATOM 737 O O . LYS A 1 93 ? -2.570 3.026 17.045 1.00 90.62 93 LYS A O 1
ATOM 742 N N . ASN A 1 94 ? -2.066 2.165 19.051 1.00 90.69 94 ASN A N 1
ATOM 743 C CA . ASN A 1 94 ? -0.647 2.514 18.963 1.00 90.69 94 ASN A CA 1
ATOM 744 C C . ASN A 1 94 ? 0.057 1.746 17.839 1.00 90.69 94 ASN A C 1
ATOM 746 O O . ASN A 1 94 ? 0.887 2.324 17.146 1.00 90.69 94 ASN A O 1
ATOM 750 N N . ARG A 1 95 ? -0.297 0.473 17.623 1.00 91.62 95 ARG A N 1
ATOM 751 C CA . ARG A 1 95 ? 0.260 -0.343 16.532 1.00 91.62 95 ARG A CA 1
ATOM 752 C C . ARG A 1 95 ? -0.143 0.208 15.173 1.00 91.62 95 ARG A C 1
ATOM 754 O O . ARG A 1 95 ? 0.692 0.280 14.282 1.00 91.62 95 ARG A O 1
ATOM 761 N N . LEU A 1 96 ? -1.390 0.652 15.044 1.00 91.50 96 LEU A N 1
ATOM 762 C CA . LEU A 1 96 ? -1.907 1.241 13.818 1.00 91.50 96 LEU A CA 1
ATOM 763 C C . LEU A 1 96 ? -1.215 2.574 13.496 1.00 91.50 96 LEU A C 1
ATOM 765 O O . LEU A 1 96 ? -0.714 2.745 12.388 1.00 91.50 96 LEU A O 1
ATOM 769 N N . LEU A 1 97 ? -1.080 3.475 14.477 1.00 92.19 97 LEU A N 1
ATOM 770 C CA . LEU A 1 97 ? -0.355 4.743 14.301 1.00 92.19 97 LEU A CA 1
ATOM 771 C C . LEU A 1 97 ? 1.131 4.531 13.973 1.00 92.19 97 LEU A C 1
ATOM 773 O O . LEU A 1 97 ? 1.662 5.182 13.075 1.00 92.19 97 LEU A O 1
ATOM 777 N N . VAL A 1 98 ? 1.797 3.606 14.673 1.00 92.69 98 VAL A N 1
ATOM 778 C CA . VAL A 1 98 ? 3.198 3.244 14.401 1.00 92.69 98 VAL A CA 1
ATOM 779 C C . VAL A 1 98 ? 3.338 2.609 13.018 1.00 92.69 98 VAL A C 1
ATOM 781 O O . VAL A 1 98 ? 4.283 2.921 12.299 1.00 92.69 98 VAL A O 1
ATOM 784 N N . GLY A 1 99 ? 2.383 1.774 12.611 1.00 92.50 99 GLY A N 1
ATOM 785 C CA . GLY A 1 99 ? 2.364 1.158 11.291 1.00 92.50 99 GLY A CA 1
ATOM 786 C C . GLY A 1 99 ? 2.291 2.182 10.162 1.00 92.50 99 GLY A C 1
ATOM 787 O O . GLY A 1 99 ? 3.101 2.121 9.241 1.00 92.50 99 GLY A O 1
ATOM 788 N N . TYR A 1 100 ? 1.404 3.174 10.279 1.00 93.62 100 TYR A N 1
ATOM 789 C CA . TYR A 1 100 ? 1.365 4.314 9.357 1.00 93.62 100 TYR A CA 1
ATOM 790 C C . TYR A 1 100 ? 2.673 5.110 9.355 1.00 93.62 100 TYR A C 1
ATOM 792 O O . TYR A 1 100 ? 3.182 5.441 8.287 1.00 93.62 100 TYR A O 1
ATOM 800 N N . ALA A 1 101 ? 3.239 5.405 10.529 1.00 93.56 101 ALA A N 1
ATOM 801 C CA . ALA A 1 101 ? 4.485 6.165 10.626 1.00 93.56 101 ALA A CA 1
ATOM 802 C C . ALA A 1 101 ? 5.648 5.450 9.919 1.00 93.56 101 ALA A C 1
ATOM 804 O O . ALA A 1 101 ? 6.385 6.069 9.154 1.00 93.56 101 ALA A O 1
ATOM 805 N N . ILE A 1 102 ? 5.786 4.140 10.124 1.00 92.50 102 ILE A N 1
ATOM 806 C CA . ILE A 1 102 ? 6.820 3.345 9.459 1.00 92.50 102 ILE A CA 1
ATOM 807 C C . ILE A 1 102 ? 6.528 3.221 7.957 1.00 92.50 102 ILE A C 1
ATOM 809 O O . ILE A 1 102 ? 7.457 3.359 7.168 1.00 92.50 102 ILE A O 1
ATOM 813 N N . ALA A 1 103 ? 5.271 3.039 7.536 1.00 92.50 103 ALA A N 1
ATOM 814 C CA . ALA A 1 103 ? 4.914 3.022 6.113 1.00 92.50 103 ALA A CA 1
ATOM 815 C C . ALA A 1 103 ? 5.299 4.339 5.412 1.00 92.50 103 ALA A C 1
ATOM 817 O O . ALA A 1 103 ? 5.912 4.309 4.348 1.00 92.50 103 ALA A O 1
ATOM 818 N N . ILE A 1 104 ? 5.040 5.490 6.046 1.00 93.81 104 ILE A N 1
ATOM 819 C CA . ILE A 1 104 ? 5.464 6.813 5.557 1.00 93.81 104 ILE A CA 1
ATOM 820 C C . ILE A 1 104 ? 6.991 6.889 5.431 1.00 93.81 104 ILE A C 1
ATOM 822 O O . ILE A 1 104 ? 7.502 7.357 4.411 1.00 93.81 104 ILE A O 1
ATOM 826 N N . ILE A 1 105 ? 7.729 6.409 6.440 1.00 92.88 105 ILE A N 1
ATOM 827 C CA . ILE A 1 105 ? 9.198 6.374 6.406 1.00 92.88 105 ILE A CA 1
ATOM 828 C C . ILE A 1 105 ? 9.684 5.507 5.241 1.00 92.88 105 ILE A C 1
ATOM 830 O O . ILE A 1 105 ? 10.534 5.956 4.479 1.00 92.88 105 ILE A O 1
ATOM 834 N N . ILE A 1 106 ? 9.130 4.305 5.069 1.00 91.94 106 ILE A N 1
ATOM 835 C CA . ILE A 1 106 ? 9.496 3.381 3.987 1.00 91.94 106 ILE A CA 1
ATOM 836 C C . ILE A 1 106 ? 9.237 4.026 2.622 1.00 91.94 106 ILE A C 1
ATOM 838 O O . ILE A 1 106 ? 10.149 4.094 1.801 1.00 91.94 106 ILE A O 1
ATOM 842 N N . VAL A 1 107 ? 8.033 4.557 2.398 1.00 90.06 107 VAL A N 1
ATOM 843 C CA . VAL A 1 107 ? 7.649 5.203 1.131 1.00 90.06 107 VAL A CA 1
ATOM 844 C C . VAL A 1 107 ? 8.525 6.419 0.821 1.00 90.06 107 VAL A C 1
ATOM 846 O O . VAL A 1 107 ? 8.781 6.705 -0.343 1.00 90.06 107 VAL A O 1
ATOM 849 N N . THR A 1 108 ? 9.029 7.115 1.841 1.00 89.75 108 THR A N 1
ATOM 850 C CA . THR A 1 108 ? 9.937 8.258 1.657 1.00 89.75 108 THR A CA 1
ATOM 851 C C . THR A 1 108 ? 11.383 7.812 1.412 1.00 89.75 108 THR A C 1
ATOM 853 O O . THR A 1 108 ? 12.087 8.397 0.589 1.00 89.75 108 THR A O 1
ATOM 856 N N . LEU A 1 109 ? 11.843 6.777 2.120 1.00 88.81 109 LEU A N 1
ATOM 857 C CA . LEU A 1 109 ? 13.232 6.322 2.087 1.00 88.81 109 LEU A CA 1
ATOM 858 C C . LEU A 1 109 ? 13.548 5.503 0.830 1.00 88.81 109 LEU A C 1
ATOM 860 O O . LEU A 1 109 ? 14.638 5.642 0.280 1.00 88.81 109 LEU A O 1
ATOM 864 N N . MET A 1 110 ? 12.620 4.668 0.356 1.00 83.75 110 MET A N 1
ATOM 865 C CA . MET A 1 110 ? 12.866 3.760 -0.774 1.00 83.75 110 MET A CA 1
ATOM 866 C C . MET A 1 110 ? 13.162 4.474 -2.106 1.00 83.75 110 MET A C 1
ATOM 868 O O . MET A 1 110 ? 14.139 4.105 -2.759 1.00 83.75 110 MET A O 1
ATOM 872 N N . PRO A 1 111 ? 12.436 5.536 -2.506 1.00 80.06 111 PRO A N 1
ATOM 873 C CA . PRO A 1 111 ? 12.787 6.324 -3.689 1.00 80.06 111 PRO A CA 1
ATOM 874 C C . PRO A 1 111 ? 14.156 6.997 -3.562 1.00 80.06 111 PRO A C 1
ATOM 876 O O . PRO A 1 111 ? 14.903 7.073 -4.536 1.00 80.06 111 PRO A O 1
ATOM 879 N N . LE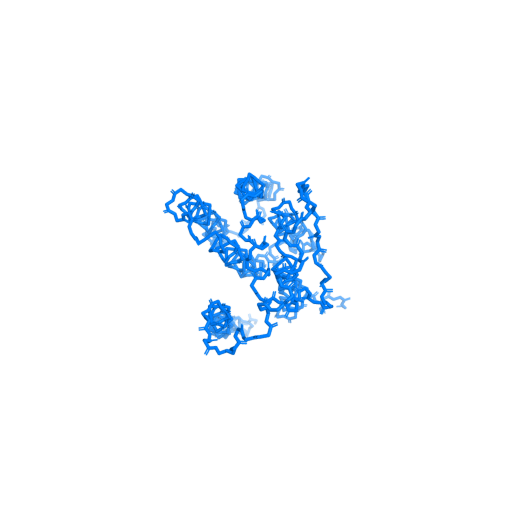U A 1 112 ? 14.508 7.459 -2.357 1.00 81.50 112 LEU A N 1
ATOM 880 C CA . LEU A 1 112 ? 15.814 8.058 -2.088 1.00 81.50 112 LEU A CA 1
ATOM 881 C C . LEU A 1 112 ? 16.927 7.013 -2.215 1.00 81.50 112 LEU A C 1
ATOM 883 O O . LEU A 1 112 ? 17.955 7.279 -2.837 1.00 81.50 112 LEU A O 1
ATOM 887 N N . LEU A 1 113 ? 16.698 5.806 -1.697 1.00 80.88 113 LEU A N 1
ATOM 888 C CA . LEU A 1 113 ? 17.619 4.683 -1.833 1.00 80.88 113 LEU A CA 1
ATOM 889 C C . LEU A 1 113 ? 17.799 4.283 -3.304 1.00 80.88 113 LEU A C 1
ATOM 891 O O . LEU A 1 113 ? 18.931 4.113 -3.752 1.00 80.88 113 LEU A O 1
ATOM 895 N N . TYR A 1 114 ? 16.711 4.203 -4.074 1.00 76.62 114 TYR A N 1
ATOM 896 C CA . TYR A 1 114 ? 16.758 3.938 -5.514 1.00 76.62 114 TYR A CA 1
ATOM 897 C C . TYR A 1 114 ? 17.547 5.009 -6.277 1.00 76.62 114 TYR A C 1
ATOM 899 O O . TYR A 1 114 ? 18.381 4.688 -7.126 1.00 76.62 114 TYR A O 1
ATOM 907 N N . TYR A 1 115 ? 17.327 6.284 -5.955 1.00 76.50 115 TYR A N 1
ATOM 908 C CA . TYR A 1 115 ? 18.055 7.380 -6.582 1.00 76.50 115 TYR A CA 1
ATOM 909 C C . TYR A 1 115 ? 19.564 7.288 -6.309 1.00 76.50 115 TYR A C 1
ATOM 911 O O . TYR A 1 115 ? 20.363 7.394 -7.240 1.00 76.50 115 TYR A O 1
ATOM 919 N N . VAL A 1 116 ? 19.956 7.041 -5.054 1.00 78.31 116 VAL A N 1
ATOM 920 C CA . VAL A 1 116 ? 21.368 6.967 -4.643 1.00 78.31 116 VAL A CA 1
ATOM 921 C C . VAL A 1 116 ? 22.063 5.713 -5.180 1.00 78.31 116 VAL A C 1
ATOM 923 O O . VAL A 1 116 ? 23.192 5.810 -5.657 1.00 78.31 116 VAL A O 1
ATOM 926 N N . LEU A 1 117 ? 21.416 4.545 -5.113 1.00 72.62 117 LEU A N 1
ATOM 927 C CA . LEU A 1 117 ? 22.032 3.268 -5.492 1.00 72.62 117 LEU A CA 1
ATOM 928 C C . LEU A 1 117 ? 21.920 2.948 -6.987 1.00 72.62 117 LEU A C 1
ATOM 930 O O . LEU A 1 117 ? 22.778 2.247 -7.514 1.00 72.62 117 LEU A O 1
ATOM 934 N N . GLY A 1 118 ? 20.872 3.421 -7.664 1.00 67.38 118 GLY A N 1
ATOM 935 C CA . GLY A 1 118 ? 20.595 3.092 -9.065 1.00 67.38 118 GLY A CA 1
ATOM 936 C C . GLY A 1 118 ? 20.879 4.249 -10.017 1.00 67.38 118 GLY A C 1
ATOM 937 O O . GLY A 1 118 ? 21.733 4.151 -10.896 1.00 67.38 118 GLY A O 1
ATOM 938 N N . VAL A 1 119 ? 20.161 5.361 -9.850 1.00 69.81 119 VAL A N 1
ATOM 939 C CA . VAL A 1 119 ? 20.157 6.460 -10.836 1.00 69.81 119 VAL A CA 1
ATOM 940 C C . VAL A 1 119 ? 21.468 7.249 -10.827 1.00 69.81 119 VAL A C 1
ATOM 942 O O . VAL A 1 119 ? 22.018 7.543 -11.889 1.00 69.81 119 VAL A O 1
ATOM 945 N N . LEU A 1 120 ? 21.991 7.569 -9.642 1.00 71.75 120 LEU A N 1
ATOM 946 C CA . LEU A 1 120 ? 23.213 8.354 -9.472 1.00 71.75 120 LEU A CA 1
ATOM 947 C C . LEU A 1 120 ? 24.451 7.720 -10.144 1.00 71.75 120 LEU A C 1
ATOM 949 O O . LEU A 1 120 ? 25.099 8.416 -10.930 1.00 71.75 120 LEU A O 1
ATOM 953 N N . PRO A 1 121 ? 24.788 6.432 -9.923 1.00 69.56 121 PRO A N 1
ATOM 954 C CA . PRO A 1 121 ? 25.925 5.809 -10.603 1.00 69.56 121 PRO A CA 1
ATOM 955 C C . PRO A 1 121 ? 25.733 5.727 -12.122 1.00 69.56 121 PRO A C 1
ATOM 957 O O . PRO A 1 121 ? 26.696 5.908 -12.867 1.00 69.56 121 PRO A O 1
ATOM 960 N N . MET A 1 122 ? 24.501 5.543 -12.606 1.00 67.69 122 MET A N 1
ATOM 961 C CA . MET A 1 122 ? 24.235 5.557 -14.045 1.00 67.69 122 MET A CA 1
ATOM 962 C C . MET A 1 122 ? 24.404 6.944 -14.673 1.00 67.69 122 MET A C 1
ATOM 964 O O . MET A 1 122 ? 24.992 7.047 -15.751 1.00 67.69 122 MET A O 1
ATOM 968 N N . HIS A 1 123 ? 23.973 8.011 -13.994 1.00 66.56 123 HIS A N 1
ATOM 969 C CA . HIS A 1 123 ? 24.248 9.389 -14.419 1.00 66.56 123 HIS A CA 1
ATOM 970 C C . HIS A 1 123 ? 25.752 9.684 -14.464 1.00 66.56 123 HIS A C 1
ATOM 972 O O . HIS A 1 123 ? 26.233 10.269 -15.432 1.00 66.56 123 HIS A O 1
ATOM 978 N N . LEU A 1 124 ? 26.504 9.233 -13.456 1.00 66.50 124 LEU A N 1
ATOM 979 C CA . LEU A 1 124 ? 27.960 9.400 -13.401 1.00 66.50 124 LEU A CA 1
ATOM 980 C C . LEU A 1 124 ? 28.689 8.620 -14.508 1.00 66.50 124 LEU A C 1
ATOM 982 O O . LEU A 1 124 ? 29.741 9.056 -14.966 1.00 66.50 124 LEU A O 1
ATOM 986 N N . SER A 1 125 ? 28.123 7.500 -14.966 1.00 65.69 125 SER A N 1
ATOM 987 C CA . SER A 1 125 ? 28.679 6.693 -16.063 1.00 65.69 125 SER A CA 1
ATOM 988 C C . SER A 1 125 ? 28.393 7.242 -17.470 1.00 65.69 125 SER A C 1
ATOM 990 O O . SER A 1 125 ? 28.934 6.727 -18.445 1.00 65.69 125 SER A O 1
ATOM 992 N N . GLY A 1 126 ? 27.538 8.266 -17.601 1.00 60.22 126 GLY A N 1
ATOM 993 C CA . GLY A 1 126 ? 27.152 8.847 -18.893 1.00 60.22 126 GLY A CA 1
ATOM 994 C C . GLY A 1 126 ? 26.221 7.976 -19.751 1.00 60.22 126 GLY A C 1
ATOM 995 O O . GLY A 1 126 ? 25.935 8.343 -20.885 1.00 60.22 126 GLY A O 1
ATOM 996 N N . ALA A 1 127 ? 25.727 6.849 -19.229 1.00 60.09 127 ALA A N 1
ATOM 997 C CA . ALA A 1 127 ? 24.900 5.885 -19.965 1.00 60.09 127 ALA A CA 1
ATOM 998 C C . ALA A 1 127 ? 23.382 6.179 -19.929 1.00 60.09 127 ALA A C 1
ATOM 1000 O O . ALA A 1 127 ? 22.590 5.389 -20.442 1.00 60.09 127 ALA A O 1
ATOM 1001 N N . TYR A 1 128 ? 22.949 7.278 -19.298 1.00 58.84 128 TYR A N 1
ATOM 1002 C CA . TYR A 1 128 ? 21.530 7.549 -19.046 1.00 58.84 128 TYR A CA 1
ATOM 1003 C C . TYR A 1 128 ? 20.926 8.506 -20.087 1.00 58.84 128 TYR A C 1
ATOM 1005 O O . TYR A 1 128 ? 20.949 9.728 -19.924 1.00 58.84 128 TYR A O 1
ATOM 1013 N N . ASP A 1 129 ? 20.351 7.946 -21.154 1.00 55.47 129 ASP A N 1
ATOM 1014 C CA . ASP A 1 129 ? 19.594 8.716 -22.146 1.00 55.47 129 ASP A CA 1
ATOM 1015 C C . ASP A 1 129 ? 18.293 9.265 -21.534 1.00 5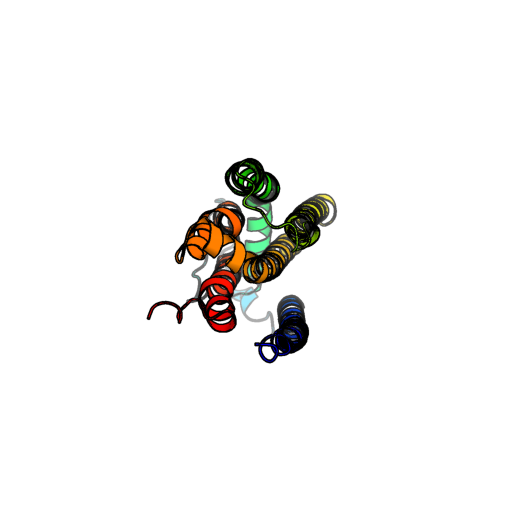5.47 129 ASP A C 1
ATOM 1017 O O . ASP A 1 129 ? 17.379 8.545 -21.127 1.00 55.47 129 ASP A O 1
ATOM 1021 N N . THR A 1 130 ? 18.208 10.591 -21.479 1.00 52.72 130 THR A N 1
ATOM 1022 C CA . THR A 1 130 ? 17.321 11.402 -20.625 1.00 52.72 130 THR A CA 1
ATOM 1023 C C . THR A 1 130 ? 15.863 11.492 -21.103 1.00 52.72 130 THR A C 1
ATOM 1025 O O . THR A 1 130 ? 15.164 12.459 -20.805 1.00 52.72 130 THR A O 1
ATOM 1028 N N . HIS A 1 131 ? 15.373 10.528 -21.887 1.00 46.34 131 HIS A N 1
ATOM 1029 C CA . HIS A 1 131 ? 14.193 10.767 -22.730 1.00 46.34 131 HIS A CA 1
ATOM 1030 C C . HIS A 1 131 ? 12.844 10.263 -22.184 1.00 46.34 131 HIS A C 1
ATOM 1032 O O . HIS A 1 131 ? 11.808 10.527 -22.805 1.00 46.34 131 HIS A O 1
ATOM 1038 N N . LYS A 1 132 ? 12.815 9.600 -21.020 1.00 54.25 132 LYS A N 1
ATOM 1039 C CA . LYS A 1 132 ? 11.569 9.313 -20.289 1.00 54.25 132 LYS A CA 1
ATOM 1040 C C . LYS A 1 132 ? 11.505 10.159 -19.016 1.00 54.25 132 LYS A C 1
ATOM 1042 O O . LYS A 1 132 ? 12.334 10.041 -18.125 1.00 54.25 132 LYS A O 1
ATOM 1047 N N . SER A 1 133 ? 10.532 11.064 -19.029 1.00 52.47 133 SER A N 1
ATOM 1048 C CA . SER A 1 133 ? 10.196 12.087 -18.039 1.00 52.47 133 SER A CA 1
ATOM 1049 C C . SER A 1 133 ? 10.438 11.668 -16.581 1.00 52.47 133 SER A C 1
ATOM 1051 O O . SER A 1 133 ? 9.690 10.862 -16.035 1.00 52.47 133 SER A O 1
ATOM 1053 N N . GLY A 1 134 ? 11.406 12.301 -15.906 1.00 61.53 134 GLY A N 1
ATOM 1054 C CA . GLY A 1 134 ? 11.629 12.135 -14.459 1.00 61.53 134 GLY A CA 1
ATOM 1055 C C . GLY A 1 134 ? 10.414 12.490 -13.585 1.00 61.53 134 GLY A C 1
ATOM 1056 O O . GLY A 1 134 ? 10.393 12.177 -12.398 1.00 61.53 134 GLY A O 1
ATOM 1057 N N . VAL A 1 135 ? 9.373 13.095 -14.168 1.00 66.88 135 VAL A N 1
ATOM 1058 C CA . VAL A 1 135 ? 8.095 13.358 -13.495 1.00 66.88 135 VAL A CA 1
ATOM 1059 C C . VAL A 1 135 ? 7.377 12.054 -13.133 1.00 66.88 135 VAL A C 1
ATOM 1061 O O . VAL A 1 135 ? 6.804 11.970 -12.051 1.00 66.88 135 VAL A O 1
ATOM 1064 N N . GLU A 1 136 ? 7.441 11.021 -13.979 1.00 67.50 136 GLU A N 1
ATOM 1065 C CA . GLU A 1 136 ? 6.771 9.733 -13.718 1.00 67.50 136 GLU A CA 1
ATOM 1066 C C . GLU A 1 136 ? 7.424 8.985 -12.545 1.00 67.50 136 GLU A C 1
ATOM 1068 O O . GLU A 1 136 ? 6.734 8.354 -11.747 1.00 67.50 136 GLU A O 1
ATOM 1073 N N . THR A 1 137 ? 8.742 9.136 -12.377 1.00 72.38 137 THR A N 1
ATOM 1074 C CA . THR A 1 137 ? 9.510 8.554 -11.265 1.00 72.38 137 THR A CA 1
ATOM 1075 C C . THR A 1 137 ? 9.200 9.202 -9.920 1.00 72.38 137 THR A C 1
ATOM 1077 O O . THR A 1 137 ? 9.232 8.537 -8.889 1.00 72.38 137 THR A O 1
ATOM 1080 N N . ILE A 1 138 ? 8.878 10.495 -9.917 1.00 79.38 138 ILE A N 1
ATOM 1081 C CA . ILE A 1 138 ? 8.624 11.257 -8.687 1.00 79.38 138 ILE A CA 1
ATOM 1082 C C . ILE A 1 138 ? 7.133 11.239 -8.311 1.00 79.38 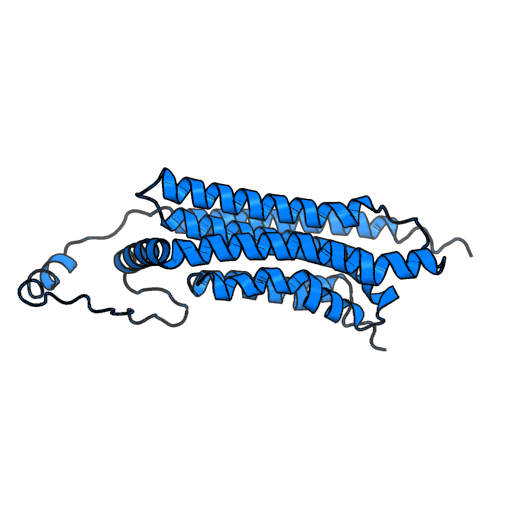138 ILE A C 1
ATOM 1084 O O . ILE A 1 138 ? 6.791 11.313 -7.130 1.00 79.38 138 ILE A O 1
ATOM 1088 N N . ALA A 1 139 ? 6.235 11.103 -9.291 1.00 84.62 139 ALA A N 1
ATOM 1089 C CA . ALA A 1 139 ? 4.795 11.162 -9.063 1.00 84.62 139 ALA A CA 1
ATOM 1090 C C . ALA A 1 139 ? 4.282 10.046 -8.136 1.00 84.62 139 ALA A C 1
ATOM 1092 O O . ALA A 1 139 ? 3.551 10.337 -7.190 1.00 84.62 139 ALA A O 1
ATOM 1093 N N . ALA A 1 140 ? 4.670 8.787 -8.362 1.00 86.25 140 ALA A N 1
ATOM 1094 C CA . ALA A 1 140 ? 4.131 7.666 -7.586 1.00 86.25 140 ALA A CA 1
ATOM 1095 C C . ALA A 1 140 ? 4.515 7.694 -6.091 1.00 86.25 140 ALA A C 1
ATOM 1097 O O . ALA A 1 140 ? 3.621 7.505 -5.258 1.00 86.25 140 ALA A O 1
ATOM 1098 N N . PRO A 1 141 ? 5.772 8.003 -5.705 1.00 87.88 141 PRO A N 1
ATOM 1099 C CA . PRO A 1 141 ? 6.116 8.207 -4.300 1.00 87.88 141 PRO A CA 1
ATOM 1100 C C . PRO A 1 141 ? 5.333 9.336 -3.629 1.00 87.88 141 PRO A C 1
ATOM 1102 O O . PRO A 1 141 ? 4.909 9.187 -2.486 1.00 87.88 141 PRO A O 1
ATOM 1105 N N . ILE A 1 142 ? 5.096 10.450 -4.335 1.00 90.81 142 ILE A N 1
ATOM 1106 C CA . ILE A 1 142 ? 4.313 11.572 -3.797 1.00 90.81 142 ILE A CA 1
ATOM 1107 C C . ILE A 1 142 ? 2.858 11.153 -3.575 1.00 90.81 142 ILE A C 1
ATOM 1109 O O . ILE A 1 142 ? 2.305 11.428 -2.512 1.00 90.81 142 ILE A O 1
ATOM 1113 N N . VAL A 1 143 ? 2.240 10.471 -4.543 1.00 93.06 143 VAL A N 1
ATOM 1114 C CA . VAL A 1 143 ? 0.863 9.972 -4.403 1.00 93.06 143 VAL A CA 1
ATOM 1115 C C . VAL A 1 143 ? 0.765 8.989 -3.237 1.00 93.06 143 VAL A C 1
ATOM 1117 O O . VAL A 1 143 ? -0.106 9.148 -2.385 1.00 93.06 143 VAL A O 1
ATOM 1120 N N . SER A 1 144 ? 1.700 8.042 -3.137 1.00 92.88 144 SER A N 1
ATOM 1121 C CA . SER A 1 144 ? 1.767 7.078 -2.029 1.00 92.88 144 SER A CA 1
ATOM 1122 C C . SER A 1 144 ? 1.919 7.784 -0.675 1.00 92.88 144 SER A C 1
ATOM 1124 O O . SER A 1 144 ? 1.213 7.475 0.285 1.00 92.88 144 SER A O 1
ATOM 1126 N N . LEU A 1 145 ? 2.786 8.799 -0.594 1.00 94.31 145 LEU A N 1
ATOM 1127 C CA . LEU A 1 145 ? 2.969 9.602 0.614 1.00 94.31 145 LEU A CA 1
ATOM 1128 C C . LEU A 1 145 ? 1.675 10.325 1.012 1.00 94.31 145 LEU A C 1
ATOM 1130 O O . LEU A 1 145 ? 1.286 10.288 2.179 1.00 94.31 145 LEU A O 1
ATOM 1134 N N . LEU A 1 146 ? 0.986 10.951 0.053 1.00 96.12 146 LEU A N 1
ATOM 1135 C CA . LEU A 1 146 ? -0.295 11.617 0.296 1.00 96.12 146 LEU A CA 1
ATOM 1136 C C . LEU A 1 146 ? -1.372 10.628 0.764 1.00 96.12 146 LEU A C 1
ATOM 1138 O O . LEU A 1 146 ? -2.136 10.956 1.675 1.00 96.12 146 LEU A O 1
ATOM 1142 N N . LEU A 1 147 ? -1.412 9.415 0.204 1.00 96.25 147 LEU A N 1
ATOM 1143 C CA . LEU A 1 147 ? -2.321 8.350 0.640 1.00 96.25 147 LEU A CA 1
ATOM 1144 C C . LEU A 1 147 ? -2.061 7.953 2.099 1.00 96.25 147 LEU A C 1
ATOM 1146 O O . LEU A 1 147 ? -2.983 7.982 2.914 1.00 96.25 147 LEU A O 1
ATOM 1150 N N . PHE A 1 148 ? -0.813 7.669 2.477 1.00 95.69 148 PHE A N 1
ATOM 1151 C CA . PHE A 1 148 ? -0.509 7.284 3.859 1.00 95.69 148 PHE A CA 1
ATOM 1152 C C . PHE A 1 148 ? -0.687 8.432 4.860 1.00 95.69 148 PHE A C 1
ATOM 1154 O O . PHE A 1 148 ? -1.202 8.206 5.957 1.00 95.69 148 PHE A O 1
ATOM 1161 N N . VAL A 1 149 ? -0.316 9.666 4.501 1.00 96.88 149 VAL A N 1
ATOM 1162 C CA . VAL A 1 149 ? -0.523 10.842 5.364 1.00 96.88 149 VAL A CA 1
ATOM 1163 C C . VAL A 1 149 ? -2.015 11.117 5.554 1.00 96.88 149 VAL A C 1
ATOM 1165 O O . VAL A 1 149 ? -2.457 11.323 6.684 1.00 96.88 149 VAL A O 1
ATOM 1168 N N . SER A 1 150 ? -2.814 11.070 4.484 1.00 97.06 150 SER A N 1
ATOM 1169 C CA . SER A 1 150 ? -4.269 11.257 4.584 1.00 97.06 150 SER A CA 1
ATOM 1170 C C . SER A 1 150 ? -4.944 10.132 5.376 1.00 97.06 150 SER A C 1
ATOM 1172 O O . SER A 1 150 ? -5.815 10.416 6.205 1.00 97.06 150 SER A O 1
ATOM 1174 N N . GLY A 1 151 ? -4.493 8.886 5.215 1.00 95.69 151 GLY A N 1
ATOM 1175 C CA . GLY A 1 151 ? -4.915 7.736 6.018 1.00 95.69 151 GLY A CA 1
ATOM 1176 C C . GLY A 1 151 ? -4.627 7.910 7.509 1.00 95.69 151 GLY A C 1
ATOM 1177 O O . GLY A 1 151 ? -5.523 7.740 8.343 1.00 95.69 151 GLY A O 1
ATOM 1178 N N . LEU A 1 152 ? -3.408 8.341 7.849 1.00 95.50 152 LEU A N 1
ATOM 1179 C CA . LEU A 1 152 ? -2.995 8.638 9.222 1.00 95.50 152 LEU A CA 1
ATOM 1180 C C . LEU A 1 152 ? -3.822 9.781 9.828 1.00 95.50 152 LEU A C 1
ATOM 1182 O O . LEU A 1 152 ? -4.357 9.648 10.929 1.00 95.50 152 LEU A O 1
ATOM 1186 N N . CYS A 1 153 ? -3.971 10.898 9.113 1.00 96.25 153 CYS A N 1
ATOM 1187 C CA . CYS A 1 153 ? -4.779 12.028 9.573 1.00 96.25 153 CYS A CA 1
ATOM 1188 C C . CYS A 1 153 ? -6.242 11.624 9.801 1.00 96.25 153 CYS A C 1
ATOM 1190 O O . CYS A 1 153 ? -6.830 12.007 10.814 1.00 96.25 153 CYS A O 1
ATOM 1192 N N . SER A 1 154 ? -6.813 10.822 8.901 1.00 94.94 154 SER A N 1
ATOM 1193 C CA . SER A 1 154 ? -8.196 10.343 9.005 1.00 94.94 154 SER A CA 1
ATOM 1194 C C . SER A 1 154 ? -8.380 9.394 10.189 1.00 94.94 154 SER A C 1
ATOM 1196 O O . SER A 1 154 ? -9.340 9.531 10.946 1.00 94.94 154 SER A O 1
ATOM 1198 N N . THR A 1 155 ? -7.438 8.479 10.427 1.00 93.69 155 THR A N 1
ATOM 1199 C CA . THR A 1 155 ? -7.503 7.568 11.583 1.00 93.69 155 THR A CA 1
ATOM 1200 C C . THR A 1 155 ? -7.317 8.297 12.908 1.00 93.69 155 THR A C 1
ATOM 1202 O O . THR A 1 155 ? -8.089 8.070 13.843 1.00 93.69 155 THR A O 1
ATOM 1205 N N . VAL A 1 156 ? -6.380 9.247 12.986 1.00 94.19 156 VAL A N 1
ATOM 1206 C CA . VAL A 1 156 ? -6.246 10.148 14.143 1.00 94.19 156 VAL A CA 1
ATOM 1207 C C . VAL A 1 156 ? -7.550 10.916 14.368 1.00 94.19 156 VAL A C 1
ATOM 1209 O O . VAL A 1 156 ? -8.062 10.941 15.489 1.00 94.19 156 VAL A O 1
ATOM 1212 N N . TYR A 1 157 ? -8.133 11.490 13.314 1.00 94.06 157 TYR A N 1
ATOM 1213 C CA . TYR A 1 157 ? -9.400 12.212 13.400 1.00 94.06 157 TYR A CA 1
ATOM 1214 C C . TYR A 1 157 ? -10.521 11.342 13.985 1.00 94.06 157 TYR A C 1
ATOM 1216 O O . TYR A 1 157 ? -11.182 11.773 14.933 1.00 94.06 157 TYR A O 1
ATOM 1224 N N . VAL A 1 158 ? -10.692 10.107 13.500 1.00 92.44 158 VAL A N 1
ATOM 1225 C CA . VAL A 1 158 ? -11.700 9.170 14.028 1.00 92.44 158 VAL A CA 1
ATOM 1226 C C . VAL A 1 158 ? -11.457 8.883 15.513 1.00 92.44 158 VAL A C 1
ATOM 1228 O O . VAL A 1 158 ? -12.386 9.014 16.312 1.00 92.44 158 VAL A O 1
ATOM 1231 N N . PHE A 1 159 ? -10.213 8.608 15.922 1.00 90.06 159 PHE A N 1
ATOM 1232 C CA . PHE A 1 159 ? -9.893 8.348 17.331 1.00 90.06 159 PHE A CA 1
ATOM 1233 C C . PHE A 1 159 ? -10.181 9.535 18.262 1.00 90.06 159 PHE A C 1
ATOM 1235 O O . PHE A 1 159 ? -10.581 9.321 19.411 1.00 90.06 159 PHE A O 1
ATOM 1242 N N . TYR A 1 160 ? -9.976 10.775 17.805 1.00 88.31 160 TYR A N 1
ATOM 1243 C CA . TYR A 1 160 ? -10.179 11.969 18.634 1.00 88.31 160 TYR A CA 1
ATOM 1244 C C . TYR A 1 160 ? -11.620 12.498 18.612 1.00 88.31 160 TYR A C 1
ATOM 1246 O O . TYR A 1 160 ? -12.105 12.957 19.648 1.00 88.31 160 TYR A O 1
ATOM 1254 N N . ARG A 1 161 ? -12.310 12.451 17.464 1.00 86.38 161 ARG A N 1
ATOM 1255 C CA . ARG A 1 161 ? -13.639 13.068 17.274 1.00 86.38 161 ARG A CA 1
ATOM 1256 C C . ARG A 1 161 ? -14.800 12.078 17.319 1.00 86.38 161 ARG A C 1
ATOM 1258 O O . ARG A 1 161 ? -15.874 12.457 17.779 1.00 86.38 161 ARG A O 1
ATOM 1265 N N . GLN A 1 162 ? -14.623 10.836 16.869 1.00 75.00 162 GLN A N 1
ATOM 1266 C CA . GLN A 1 162 ? -15.720 9.879 16.683 1.00 75.00 162 GLN A CA 1
ATOM 1267 C C . GLN A 1 162 ? -15.559 8.642 17.573 1.00 75.00 162 GLN A C 1
ATOM 1269 O O . GLN A 1 162 ? -15.359 7.526 17.104 1.00 75.00 162 GLN A O 1
ATOM 1274 N N . ARG A 1 163 ? -15.746 8.824 18.886 1.00 69.56 163 ARG A N 1
ATOM 1275 C CA . ARG A 1 163 ? -15.645 7.742 19.888 1.00 69.56 163 ARG A CA 1
ATOM 1276 C C . ARG A 1 163 ? -16.680 6.610 19.757 1.00 69.56 163 ARG A C 1
ATOM 1278 O O . ARG A 1 163 ? -16.684 5.705 20.576 1.00 69.56 163 ARG A O 1
ATOM 1285 N N . LYS A 1 164 ? -17.595 6.684 18.786 1.00 73.81 164 LYS A N 1
ATOM 1286 C CA . LYS A 1 164 ? -18.670 5.699 18.577 1.00 73.81 164 LYS A CA 1
ATOM 1287 C C . LYS A 1 164 ? -18.500 4.856 17.309 1.00 73.81 164 LYS A C 1
ATOM 1289 O O . LYS A 1 164 ? -19.276 3.931 17.117 1.00 73.81 164 LYS A O 1
ATOM 1294 N N . CYS A 1 165 ? -17.520 5.170 16.456 1.00 77.81 165 CYS A N 1
ATOM 1295 C CA . CYS A 1 165 ? -17.358 4.542 15.141 1.00 77.81 165 CYS A CA 1
ATOM 1296 C C . CYS A 1 165 ? -15.911 4.084 14.908 1.00 77.81 165 CYS A C 1
ATOM 1298 O O . CYS A 1 165 ? -15.322 4.396 13.873 1.00 77.81 165 CYS A O 1
ATOM 1300 N N . TYR A 1 166 ? -15.319 3.353 15.858 1.00 81.69 166 TYR A N 1
ATOM 1301 C CA . TYR A 1 166 ? -13.936 2.881 15.721 1.00 81.69 166 TYR A CA 1
ATOM 1302 C C . TYR A 1 166 ? -13.748 1.941 14.526 1.00 81.69 166 TYR A C 1
ATOM 1304 O O . TYR A 1 166 ? -12.676 1.939 13.930 1.00 81.69 166 TYR A O 1
ATOM 1312 N N . ARG A 1 167 ? -14.808 1.261 14.077 1.00 82.44 167 ARG A N 1
ATOM 1313 C CA . ARG A 1 167 ? -14.811 0.473 12.828 1.00 82.44 167 ARG A CA 1
ATOM 1314 C C . ARG A 1 167 ? -14.347 1.238 11.596 1.00 82.44 167 ARG A C 1
ATOM 1316 O O . ARG A 1 167 ? -13.692 0.652 10.743 1.00 82.44 167 ARG A O 1
ATOM 1323 N N . ALA A 1 168 ? -14.627 2.541 11.521 1.00 87.69 168 ALA A N 1
ATOM 1324 C CA . ALA A 1 168 ? -14.198 3.359 10.391 1.00 87.69 168 ALA A CA 1
ATOM 1325 C C . ALA A 1 168 ? -12.666 3.369 10.238 1.00 87.69 168 ALA A C 1
ATOM 1327 O O . ALA A 1 168 ? -12.169 3.520 9.129 1.00 87.69 168 ALA A O 1
ATOM 1328 N N . VAL A 1 169 ? -11.908 3.156 11.324 1.00 92.00 169 VAL A N 1
ATOM 1329 C CA . VAL A 1 169 ? -10.440 3.049 11.286 1.00 92.00 169 VAL A CA 1
ATOM 1330 C C . VAL A 1 169 ? -9.985 1.877 10.421 1.00 92.00 169 VAL A C 1
ATOM 1332 O O . VAL A 1 169 ? -9.030 2.028 9.659 1.00 92.00 169 VAL A O 1
ATOM 1335 N N . TRP A 1 170 ? -10.676 0.739 10.505 1.00 90.38 170 TRP A N 1
ATOM 1336 C CA . TRP A 1 170 ? -10.350 -0.445 9.715 1.00 90.38 170 TRP A CA 1
ATOM 1337 C C . TRP A 1 170 ? -10.644 -0.228 8.236 1.00 90.38 170 TRP A C 1
ATOM 1339 O O . TRP A 1 170 ? -9.770 -0.488 7.417 1.00 90.38 170 TRP A O 1
ATOM 1349 N N . THR A 1 171 ? -11.799 0.354 7.910 1.00 91.00 171 THR A N 1
ATOM 1350 C CA . THR A 1 171 ? -12.164 0.699 6.527 1.00 91.00 171 THR A CA 1
ATOM 1351 C C . THR A 1 171 ? -11.211 1.732 5.925 1.00 91.00 171 THR A C 1
ATOM 1353 O O . THR A 1 171 ? -10.832 1.623 4.764 1.00 91.00 171 THR A O 1
ATOM 1356 N N . ILE A 1 172 ? -10.777 2.727 6.709 1.00 93.81 172 ILE A N 1
ATOM 1357 C CA . ILE A 1 172 ? -9.774 3.703 6.258 1.00 93.81 172 ILE A CA 1
ATOM 1358 C C . ILE A 1 172 ? -8.445 2.998 5.975 1.00 93.81 172 ILE A C 1
ATOM 1360 O O . ILE A 1 172 ? -7.848 3.236 4.929 1.00 93.81 172 ILE A O 1
ATOM 1364 N N . ALA A 1 173 ? -7.976 2.141 6.888 1.00 93.44 173 ALA A N 1
ATOM 1365 C CA . ALA A 1 173 ? -6.728 1.407 6.697 1.00 93.44 173 ALA A CA 1
ATOM 1366 C C . ALA A 1 173 ? -6.785 0.508 5.459 1.00 93.44 173 ALA A C 1
ATOM 1368 O O . ALA A 1 173 ? -5.897 0.582 4.615 1.00 93.44 173 ALA A O 1
ATOM 1369 N N . GLU A 1 174 ? -7.849 -0.275 5.319 1.00 92.81 174 GLU A N 1
ATOM 1370 C CA . GLU A 1 174 ? -8.109 -1.105 4.148 1.00 92.81 174 GLU A CA 1
ATOM 1371 C C . GLU A 1 174 ? -8.078 -0.285 2.855 1.00 92.81 174 GLU A C 1
ATOM 1373 O O . GLU A 1 174 ? -7.282 -0.581 1.967 1.00 92.81 174 GLU A O 1
ATOM 1378 N N . ALA A 1 175 ? -8.856 0.798 2.775 1.00 94.38 175 ALA A N 1
ATOM 1379 C CA . ALA A 1 175 ? -8.911 1.648 1.590 1.00 94.38 175 ALA A CA 1
ATOM 1380 C C . ALA A 1 175 ? -7.538 2.234 1.225 1.00 94.38 175 ALA A C 1
ATOM 1382 O O . ALA A 1 175 ? -7.164 2.245 0.053 1.00 94.38 175 ALA A O 1
ATOM 1383 N N . VAL A 1 176 ? -6.762 2.687 2.216 1.00 95.44 176 VAL A N 1
ATOM 1384 C CA . VAL A 1 176 ? -5.413 3.227 1.988 1.00 95.44 176 VAL A CA 1
ATOM 1385 C C . VAL A 1 176 ? -4.485 2.153 1.427 1.00 95.44 176 VAL A C 1
ATOM 1387 O O . VAL A 1 176 ? -3.790 2.410 0.445 1.00 95.44 176 VAL A O 1
ATOM 1390 N N . PHE A 1 177 ? -4.488 0.947 1.999 1.00 94.00 177 PHE A N 1
ATOM 1391 C CA . PHE A 1 177 ? -3.642 -0.142 1.511 1.00 94.00 177 PHE A CA 1
ATOM 1392 C C . PHE A 1 177 ? -4.078 -0.651 0.134 1.00 94.00 177 PHE A C 1
ATOM 1394 O O . PHE A 1 177 ? -3.217 -0.916 -0.700 1.00 94.00 177 PHE A O 1
ATOM 1401 N N . LEU A 1 178 ? -5.379 -0.728 -0.153 1.00 94.62 178 LEU A N 1
ATOM 1402 C CA . LEU A 1 178 ? -5.880 -1.097 -1.480 1.00 94.62 178 LEU A CA 1
ATOM 1403 C C . LEU A 1 178 ? -5.501 -0.054 -2.541 1.00 94.62 178 LEU A C 1
ATOM 1405 O O . LEU A 1 178 ? -4.991 -0.410 -3.604 1.00 94.62 178 LEU A O 1
ATOM 1409 N N . LEU A 1 179 ? -5.662 1.239 -2.243 1.00 94.94 179 LEU A N 1
ATOM 1410 C CA . LEU A 1 179 ? -5.205 2.317 -3.128 1.00 94.94 179 LEU A CA 1
ATOM 1411 C C . LEU A 1 179 ? -3.684 2.295 -3.316 1.00 94.94 179 LEU A C 1
ATOM 1413 O O . LEU A 1 179 ? -3.195 2.586 -4.412 1.00 94.94 179 LEU A O 1
ATOM 1417 N N . GLN A 1 180 ? -2.936 1.909 -2.280 1.00 94.06 180 GLN A N 1
ATOM 1418 C CA . GLN A 1 180 ? -1.501 1.695 -2.400 1.00 94.06 180 GLN A CA 1
ATOM 1419 C C . GLN A 1 180 ? -1.186 0.536 -3.348 1.00 94.06 180 GLN A C 1
ATOM 1421 O O . GLN A 1 180 ? -0.329 0.716 -4.207 1.00 94.06 180 GLN A O 1
ATOM 1426 N N . VAL A 1 181 ? -1.882 -0.609 -3.265 1.00 94.81 181 VAL A N 1
ATOM 1427 C CA . VAL A 1 181 ? -1.703 -1.723 -4.221 1.00 94.81 181 VAL A CA 1
ATOM 1428 C C . VAL A 1 181 ? -1.879 -1.225 -5.651 1.00 94.81 181 VAL A C 1
ATOM 1430 O O . VAL A 1 181 ? -1.035 -1.516 -6.494 1.00 94.81 181 VAL A O 1
ATOM 1433 N N . VAL A 1 182 ? -2.920 -0.437 -5.925 1.00 93.69 182 VAL A N 1
ATOM 1434 C CA . VAL A 1 182 ? -3.185 0.110 -7.267 1.00 93.69 182 VAL A CA 1
ATOM 1435 C C . VAL A 1 182 ? -2.065 1.047 -7.719 1.00 93.69 182 VAL A C 1
ATOM 1437 O O . VAL A 1 182 ? -1.534 0.894 -8.819 1.00 93.69 182 VAL A O 1
ATOM 1440 N N . THR A 1 183 ? -1.676 1.993 -6.863 1.00 92.50 183 THR A N 1
ATOM 1441 C CA . THR A 1 183 ? -0.638 2.990 -7.172 1.00 92.50 183 THR A CA 1
ATOM 1442 C C . THR A 1 183 ? 0.713 2.321 -7.427 1.00 92.50 183 THR A C 1
ATOM 1444 O O . THR A 1 183 ? 1.367 2.611 -8.430 1.00 92.50 183 THR A O 1
ATOM 1447 N N . SER A 1 184 ? 1.095 1.382 -6.561 1.00 91.81 184 SER A N 1
ATOM 1448 C CA . SER A 1 184 ? 2.308 0.574 -6.689 1.00 91.81 184 SER A CA 1
ATOM 1449 C C . SER A 1 184 ? 2.270 -0.335 -7.920 1.00 91.81 184 SER A C 1
ATOM 1451 O O . SER A 1 184 ? 3.255 -0.427 -8.638 1.00 91.81 184 SER A O 1
ATOM 1453 N N . SER A 1 185 ? 1.129 -0.955 -8.235 1.00 92.44 185 SER A N 1
ATOM 1454 C CA . SER A 1 185 ? 0.980 -1.809 -9.427 1.00 92.44 185 SER A CA 1
ATOM 1455 C C . SER A 1 185 ? 1.169 -1.018 -10.719 1.00 92.44 185 SER A C 1
ATOM 1457 O O . SER A 1 185 ? 1.904 -1.431 -11.619 1.00 92.44 185 SER A O 1
ATOM 1459 N N . TRP A 1 186 ? 0.544 0.158 -10.797 1.00 90.69 186 TRP A N 1
ATOM 1460 C CA . TRP A 1 186 ? 0.718 1.065 -11.924 1.00 90.69 186 TRP A CA 1
ATOM 1461 C C . TRP A 1 186 ? 2.178 1.514 -12.050 1.00 90.69 186 TRP A C 1
ATOM 1463 O O . TRP A 1 186 ? 2.770 1.387 -13.123 1.00 90.69 186 TRP A O 1
ATOM 1473 N N . TYR A 1 187 ? 2.791 1.963 -10.953 1.00 88.38 187 TYR A N 1
ATOM 1474 C CA . TYR A 1 187 ? 4.188 2.396 -10.958 1.00 88.38 187 TYR A CA 1
ATOM 1475 C C . TYR A 1 187 ? 5.145 1.273 -11.372 1.00 88.38 187 TYR A C 1
ATOM 1477 O O . TYR A 1 187 ? 6.014 1.473 -12.226 1.00 88.38 187 TYR A O 1
ATOM 1485 N N . PHE A 1 188 ? 4.932 0.072 -10.839 1.00 88.69 188 PHE A N 1
ATOM 1486 C CA . PHE A 1 188 ? 5.689 -1.118 -11.185 1.00 88.69 188 PHE A CA 1
ATOM 1487 C C . PHE A 1 188 ? 5.609 -1.416 -12.684 1.00 88.69 188 PHE A C 1
ATOM 1489 O O . PHE A 1 188 ? 6.658 -1.557 -13.315 1.00 88.69 188 PHE A O 1
ATOM 1496 N N . SER A 1 189 ? 4.415 -1.413 -13.292 1.00 88.19 189 SER A N 1
ATOM 1497 C CA . SER A 1 189 ? 4.270 -1.643 -14.743 1.00 88.19 189 SER A CA 1
ATOM 1498 C C . SER A 1 189 ? 5.062 -0.640 -15.593 1.00 88.19 189 SER A C 1
ATOM 1500 O O . SER A 1 189 ? 5.714 -1.022 -16.563 1.00 88.19 189 SER A O 1
ATOM 1502 N N . VAL A 1 190 ? 5.100 0.635 -15.188 1.00 84.38 190 VAL A N 1
ATOM 1503 C CA . VAL A 1 190 ? 5.815 1.686 -15.929 1.00 84.38 190 VAL A CA 1
ATOM 1504 C C . VAL A 1 190 ? 7.332 1.541 -15.775 1.00 84.38 190 VAL A C 1
ATOM 1506 O O . VAL A 1 190 ? 8.079 1.745 -16.737 1.00 84.38 190 VAL A O 1
ATOM 1509 N N . MET A 1 191 ? 7.797 1.169 -14.580 1.00 80.50 191 MET A N 1
ATOM 1510 C CA . MET A 1 191 ? 9.224 1.137 -14.245 1.00 80.50 191 MET A CA 1
ATOM 1511 C C . MET A 1 191 ? 9.911 -0.206 -14.476 1.00 80.50 191 MET A C 1
ATOM 1513 O O . MET A 1 191 ? 11.142 -0.241 -14.501 1.00 80.50 191 MET A O 1
ATOM 1517 N N . THR A 1 192 ? 9.166 -1.295 -14.688 1.00 79.88 192 THR A N 1
ATOM 1518 C CA . THR A 1 192 ? 9.726 -2.654 -14.841 1.00 79.88 192 THR A CA 1
ATOM 1519 C C . THR A 1 192 ? 10.858 -2.688 -15.872 1.00 79.88 192 THR A C 1
ATOM 1521 O O . THR A 1 192 ? 11.942 -3.191 -15.586 1.00 79.88 192 THR A O 1
ATOM 1524 N N . GLN A 1 193 ? 10.656 -2.079 -17.041 1.00 77.31 193 GLN A N 1
ATOM 1525 C CA . GLN A 1 193 ? 11.652 -2.052 -18.119 1.00 77.31 193 GLN A CA 1
ATOM 1526 C C . GLN A 1 193 ? 12.952 -1.333 -17.719 1.00 77.31 193 GLN A C 1
ATOM 1528 O O . GLN A 1 193 ? 14.041 -1.741 -18.117 1.00 77.31 193 GLN A O 1
ATOM 1533 N N . GLY A 1 194 ? 12.854 -0.284 -16.895 1.00 75.50 194 GLY A N 1
ATOM 1534 C CA . GLY A 1 194 ? 14.026 0.403 -16.353 1.00 75.50 194 GLY A CA 1
ATOM 1535 C C . GLY A 1 194 ? 14.820 -0.500 -15.413 1.00 75.50 194 GLY A C 1
ATOM 1536 O O . GLY A 1 194 ? 16.039 -0.563 -15.502 1.00 75.50 194 GLY A O 1
ATOM 1537 N N . TRP A 1 195 ? 14.140 -1.260 -14.560 1.00 76.69 195 TRP A N 1
ATOM 1538 C CA . TRP A 1 195 ? 14.797 -2.196 -13.646 1.00 76.69 195 TRP A CA 1
ATOM 1539 C C . TRP A 1 195 ? 15.418 -3.397 -14.356 1.00 76.69 195 TRP A C 1
ATOM 1541 O O . TRP A 1 195 ? 16.519 -3.806 -13.984 1.00 76.69 195 TRP A O 1
ATOM 1551 N N . ILE A 1 196 ? 14.768 -3.919 -15.400 1.00 79.50 196 ILE A N 1
ATOM 1552 C CA . ILE A 1 196 ? 15.334 -4.984 -16.240 1.00 79.50 196 ILE A CA 1
ATOM 1553 C C . ILE A 1 196 ? 16.628 -4.509 -16.915 1.00 79.50 196 ILE A C 1
ATOM 1555 O O . ILE A 1 196 ? 17.610 -5.247 -16.962 1.00 79.50 196 ILE A O 1
ATOM 1559 N N . ALA A 1 197 ? 16.677 -3.256 -17.374 1.00 74.38 197 ALA A N 1
ATOM 1560 C CA . ALA A 1 197 ? 17.880 -2.698 -17.989 1.00 74.38 197 ALA A CA 1
ATOM 1561 C C . ALA A 1 197 ? 19.072 -2.593 -17.015 1.00 74.38 197 ALA A C 1
ATOM 1563 O O . ALA A 1 197 ? 20.217 -2.728 -17.437 1.00 74.38 197 ALA A O 1
ATOM 1564 N N . VAL A 1 198 ? 18.815 -2.364 -15.723 1.00 73.50 198 VAL A N 1
ATOM 1565 C CA . VAL A 1 198 ? 19.865 -2.153 -14.706 1.00 73.50 198 VAL A CA 1
ATOM 1566 C C . VAL A 1 198 ? 20.330 -3.459 -14.076 1.00 73.50 198 VAL A C 1
ATOM 1568 O O . VAL A 1 198 ? 21.526 -3.671 -13.894 1.00 73.50 198 VAL A O 1
ATOM 1571 N N . PHE A 1 199 ? 19.385 -4.327 -13.721 1.00 76.25 199 PHE A N 1
ATOM 1572 C CA . PHE A 1 199 ? 19.637 -5.535 -12.931 1.00 76.25 199 PHE A CA 1
ATOM 1573 C C . PHE A 1 199 ? 19.486 -6.828 -13.748 1.00 76.25 199 PHE A C 1
ATOM 1575 O O . PHE A 1 199 ? 19.591 -7.923 -13.198 1.00 76.25 199 PHE A O 1
ATOM 1582 N N . GLY A 1 200 ? 19.260 -6.716 -15.060 1.00 82.56 200 GLY A N 1
ATOM 1583 C CA . GLY A 1 200 ? 19.058 -7.846 -15.961 1.00 82.56 200 GLY A CA 1
ATOM 1584 C C . GLY A 1 200 ? 17.643 -8.439 -15.890 1.00 82.56 200 GLY A C 1
ATOM 1585 O O . GLY A 1 200 ? 16.744 -7.847 -15.290 1.00 82.56 200 GLY A O 1
ATOM 1586 N N . PRO A 1 201 ? 17.422 -9.636 -16.467 1.00 82.56 201 PRO A N 1
ATOM 1587 C CA . PRO A 1 201 ? 16.091 -10.247 -16.594 1.00 82.56 201 PRO A CA 1
ATOM 1588 C C . PRO A 1 201 ? 15.348 -10.461 -15.266 1.00 82.56 201 PRO A C 1
ATOM 1590 O O . PRO A 1 201 ? 14.123 -10.468 -15.230 1.00 82.56 201 PRO A O 1
ATOM 1593 N N . SER A 1 202 ? 16.071 -10.600 -14.151 1.00 83.56 202 SER A N 1
ATOM 1594 C CA . SER A 1 202 ? 15.499 -10.746 -12.805 1.00 83.56 202 SER A CA 1
ATOM 1595 C C . SER A 1 202 ? 15.305 -9.416 -12.065 1.00 83.56 202 SER A C 1
ATOM 1597 O O . SER A 1 202 ? 14.870 -9.410 -10.912 1.00 83.56 202 SER A O 1
ATOM 1599 N N . GLY A 1 203 ? 15.594 -8.278 -12.703 1.00 81.25 203 GLY A N 1
ATOM 1600 C CA . GLY A 1 203 ? 15.519 -6.951 -12.089 1.00 81.25 203 GLY A CA 1
ATOM 1601 C C . GLY A 1 203 ? 14.133 -6.581 -11.566 1.00 81.25 203 GLY A C 1
ATOM 1602 O O . GLY A 1 203 ? 14.019 -5.877 -10.563 1.00 81.25 203 GLY A O 1
ATOM 1603 N N . TRP A 1 204 ? 13.076 -7.115 -12.180 1.00 83.94 204 TRP A N 1
ATOM 1604 C CA . TRP A 1 204 ? 11.703 -6.918 -11.718 1.00 83.94 204 TRP A CA 1
ATOM 1605 C C . TRP A 1 204 ? 11.449 -7.555 -10.341 1.00 83.94 204 TRP A C 1
ATOM 1607 O O . TRP A 1 204 ? 10.726 -6.978 -9.532 1.00 83.94 204 TRP A O 1
ATOM 1617 N N . VAL A 1 205 ? 12.093 -8.688 -10.025 1.00 86.94 205 VAL A N 1
ATOM 1618 C CA . VAL A 1 205 ? 11.981 -9.350 -8.711 1.00 86.94 205 VAL A CA 1
ATOM 1619 C C . VAL A 1 205 ? 12.640 -8.499 -7.628 1.00 86.94 205 VAL A C 1
ATOM 1621 O O . VAL A 1 205 ? 12.083 -8.332 -6.545 1.00 86.94 205 VAL A O 1
ATOM 1624 N N . TRP A 1 206 ? 13.804 -7.916 -7.931 1.00 82.81 206 TRP A N 1
ATOM 1625 C CA . TRP A 1 206 ? 14.495 -6.992 -7.027 1.00 82.81 206 TRP A CA 1
ATOM 1626 C C . TRP A 1 206 ? 13.672 -5.730 -6.776 1.00 82.81 206 TRP A C 1
ATOM 1628 O O . TRP A 1 206 ? 13.529 -5.311 -5.628 1.00 82.81 206 TRP A O 1
ATOM 1638 N N . HIS A 1 207 ? 13.077 -5.163 -7.828 1.00 83.81 207 HIS A N 1
ATOM 1639 C CA . HIS A 1 207 ? 12.188 -4.012 -7.701 1.00 83.81 207 HIS A CA 1
ATOM 1640 C C . HIS A 1 207 ? 11.023 -4.318 -6.750 1.00 83.81 207 HIS A C 1
ATOM 1642 O O . HIS A 1 207 ? 10.769 -3.584 -5.797 1.00 83.81 207 HIS A O 1
ATOM 1648 N N . LEU A 1 208 ? 10.372 -5.458 -6.958 1.00 88.19 208 LEU A N 1
ATOM 1649 C CA . LEU A 1 208 ? 9.224 -5.890 -6.173 1.00 88.19 208 LEU A CA 1
ATOM 1650 C C . LEU A 1 208 ? 9.608 -6.136 -4.701 1.00 88.19 208 LEU A C 1
ATOM 1652 O O . LEU A 1 208 ? 8.956 -5.618 -3.796 1.00 88.19 208 LEU A O 1
ATOM 1656 N N . ALA A 1 209 ? 10.706 -6.856 -4.449 1.00 86.69 209 ALA A N 1
ATOM 1657 C CA . ALA A 1 209 ? 11.138 -7.219 -3.099 1.00 86.69 209 ALA A CA 1
ATOM 1658 C C . ALA A 1 209 ? 11.579 -6.025 -2.241 1.00 86.69 209 ALA A C 1
ATOM 1660 O O . ALA A 1 209 ? 11.292 -5.992 -1.043 1.00 86.69 209 ALA A O 1
ATOM 1661 N N . PHE A 1 210 ? 12.278 -5.058 -2.839 1.00 82.81 210 PHE A N 1
ATOM 1662 C CA . PHE A 1 210 ? 12.908 -3.967 -2.092 1.00 82.81 210 PHE A CA 1
ATOM 1663 C C . PHE A 1 210 ? 12.149 -2.647 -2.156 1.00 82.81 210 PHE A C 1
ATOM 1665 O O . PHE A 1 210 ? 12.340 -1.824 -1.267 1.00 82.81 210 PHE A O 1
ATOM 1672 N N . ILE A 1 211 ? 11.295 -2.435 -3.159 1.00 84.06 211 ILE A N 1
ATOM 1673 C CA . ILE A 1 211 ? 10.556 -1.176 -3.317 1.00 84.06 211 ILE A CA 1
ATOM 1674 C C . ILE A 1 211 ? 9.070 -1.374 -3.029 1.00 84.06 211 ILE A C 1
ATOM 1676 O O . ILE A 1 211 ? 8.523 -0.659 -2.191 1.00 84.06 211 ILE A O 1
ATOM 1680 N N . GLU A 1 212 ? 8.428 -2.364 -3.655 1.00 88.38 212 GLU A N 1
ATOM 1681 C CA . GLU A 1 212 ? 6.965 -2.495 -3.588 1.00 88.38 212 GLU A CA 1
ATOM 1682 C C . GLU A 1 212 ? 6.470 -3.262 -2.359 1.00 88.38 212 GLU A C 1
ATOM 1684 O O . GLU A 1 212 ? 5.469 -2.879 -1.763 1.00 88.38 212 GLU A O 1
ATOM 1689 N N . PHE A 1 213 ? 7.157 -4.324 -1.934 1.00 89.69 213 PHE A N 1
ATOM 1690 C CA . PHE A 1 213 ? 6.729 -5.141 -0.793 1.00 89.69 213 PHE A CA 1
ATOM 1691 C C . PHE A 1 213 ? 6.867 -4.520 0.605 1.00 89.69 213 PHE A C 1
ATOM 1693 O O . PHE A 1 213 ? 5.995 -4.787 1.442 1.00 89.69 213 PHE A O 1
ATOM 1700 N N . PRO A 1 214 ? 7.909 -3.732 0.929 1.00 89.44 214 PRO A N 1
ATOM 1701 C CA . PRO A 1 214 ? 8.128 -3.284 2.303 1.00 89.44 214 PRO A CA 1
ATOM 1702 C C . PRO A 1 214 ? 6.946 -2.537 2.955 1.00 89.44 214 PRO A C 1
ATOM 1704 O O . PRO A 1 214 ? 6.665 -2.816 4.123 1.00 89.44 214 PRO A O 1
ATOM 1707 N N . PRO A 1 215 ? 6.187 -1.666 2.255 1.00 87.25 215 PRO A N 1
ATOM 1708 C CA . PRO A 1 215 ? 4.974 -1.063 2.811 1.00 87.25 215 PRO A CA 1
ATOM 1709 C C . PRO A 1 215 ? 3.911 -2.090 3.231 1.00 87.25 215 PRO A C 1
ATOM 1711 O O . PRO A 1 215 ? 3.232 -1.887 4.237 1.00 87.25 215 PRO A O 1
ATOM 1714 N N . PHE A 1 216 ? 3.780 -3.214 2.520 1.00 89.00 216 PHE A N 1
ATOM 1715 C CA . PHE A 1 216 ? 2.778 -4.244 2.820 1.00 89.00 216 PHE A CA 1
ATOM 1716 C C . PHE A 1 216 ? 3.166 -5.131 4.003 1.00 89.00 216 PHE A C 1
ATOM 1718 O O . PHE A 1 216 ? 2.279 -5.631 4.697 1.00 89.00 216 PHE A O 1
ATOM 1725 N N . LEU A 1 217 ? 4.461 -5.250 4.323 1.00 86.38 217 LEU A N 1
ATOM 1726 C CA . LEU A 1 217 ? 4.904 -5.909 5.559 1.00 86.38 217 LEU A CA 1
ATOM 1727 C C . LEU A 1 217 ? 4.300 -5.243 6.805 1.00 86.38 217 LEU A C 1
ATOM 1729 O O . LEU A 1 217 ? 4.066 -5.906 7.817 1.00 86.38 217 LEU A O 1
ATOM 1733 N N . MET A 1 218 ? 3.962 -3.954 6.715 1.00 86.50 218 MET A N 1
ATOM 1734 C CA . MET A 1 218 ? 3.304 -3.219 7.794 1.00 86.50 218 MET A CA 1
ATOM 1735 C C . MET A 1 218 ? 1.909 -3.754 8.123 1.00 86.50 218 MET A C 1
ATOM 1737 O O . MET A 1 218 ? 1.486 -3.624 9.272 1.00 86.50 218 MET A O 1
ATOM 1741 N N . CYS A 1 219 ? 1.229 -4.428 7.189 1.00 85.19 219 CYS A N 1
ATOM 1742 C CA . CYS A 1 219 ? -0.072 -5.053 7.443 1.00 85.19 219 CYS A CA 1
ATOM 1743 C C . CYS A 1 219 ? -0.004 -6.074 8.592 1.00 85.19 219 CYS A C 1
ATOM 1745 O O . CYS A 1 219 ? -0.924 -6.148 9.410 1.00 85.19 219 CYS A O 1
ATOM 1747 N N . PHE A 1 220 ? 1.115 -6.801 8.713 1.00 81.75 220 PHE A N 1
ATOM 1748 C CA . PHE A 1 220 ? 1.337 -7.756 9.802 1.00 81.75 220 PHE A CA 1
ATOM 1749 C C . PHE A 1 220 ? 1.570 -7.059 11.149 1.00 81.75 220 PHE A C 1
ATOM 1751 O O . PHE A 1 220 ? 1.082 -7.516 12.182 1.00 81.75 220 PHE A O 1
ATOM 1758 N N . PHE A 1 221 ? 2.267 -5.920 11.151 1.00 80.94 221 PHE A N 1
ATOM 1759 C CA . PHE A 1 221 ? 2.567 -5.170 12.375 1.00 80.94 221 PHE A CA 1
ATOM 1760 C C . PHE A 1 221 ? 1.366 -4.369 12.896 1.00 80.94 221 PHE A C 1
ATOM 1762 O O . PHE A 1 221 ? 1.185 -4.248 14.111 1.00 80.94 221 PHE A O 1
ATOM 1769 N N . ILE A 1 222 ? 0.502 -3.883 11.998 1.00 82.12 222 ILE A N 1
ATOM 1770 C CA . ILE A 1 222 ? -0.717 -3.130 12.336 1.00 82.12 222 ILE A CA 1
ATOM 1771 C C . ILE A 1 222 ? -1.757 -4.016 13.044 1.00 82.12 222 ILE A C 1
ATOM 1773 O O . ILE A 1 222 ? -2.640 -3.493 13.720 1.00 82.12 222 ILE A O 1
ATOM 1777 N N . SER A 1 223 ? -1.600 -5.348 12.997 1.00 82.38 223 SER A N 1
ATOM 1778 C CA . SER A 1 223 ? -2.569 -6.311 13.545 1.00 82.38 223 SER A CA 1
ATOM 1779 C C . SER A 1 223 ? -3.958 -6.127 12.918 1.00 82.38 223 SER A C 1
ATOM 1781 O O . SER A 1 223 ? -4.965 -6.116 13.625 1.00 82.38 223 SER A O 1
ATOM 1783 N N . LEU A 1 224 ? -3.998 -5.941 11.591 1.00 85.50 224 LEU A N 1
ATOM 1784 C CA . LEU A 1 224 ? -5.249 -5.860 10.836 1.00 85.50 224 LEU A CA 1
ATOM 1785 C C . LEU A 1 224 ? -6.104 -7.116 11.081 1.00 85.50 224 LEU A C 1
ATOM 1787 O O . LEU A 1 224 ? -5.549 -8.214 11.202 1.00 85.50 224 LEU A O 1
ATOM 1791 N N . PRO A 1 225 ? -7.444 -6.982 11.104 1.00 87.00 225 PRO A N 1
ATOM 1792 C CA . PRO A 1 225 ? -8.339 -8.126 11.030 1.00 87.00 225 PRO A CA 1
ATOM 1793 C C . PRO A 1 225 ? -7.918 -9.061 9.893 1.00 87.00 225 PRO A C 1
ATOM 1795 O O . PRO A 1 225 ? -7.638 -8.612 8.780 1.00 87.00 225 PRO A O 1
ATOM 1798 N N . THR A 1 226 ? -7.863 -10.364 10.171 1.00 84.19 226 THR A N 1
ATOM 1799 C CA . THR A 1 226 ? -7.284 -11.356 9.254 1.00 84.19 226 THR A CA 1
ATOM 1800 C C . THR A 1 226 ? -7.924 -11.322 7.868 1.00 84.19 226 THR A C 1
ATOM 1802 O O . THR A 1 226 ? -7.205 -11.435 6.883 1.00 84.19 226 THR A O 1
ATOM 1805 N N . GLY A 1 227 ? -9.241 -11.106 7.781 1.00 85.88 227 GLY A N 1
ATOM 1806 C CA . GLY A 1 227 ? -9.941 -10.967 6.500 1.00 85.88 227 GLY A CA 1
ATOM 1807 C C . GLY A 1 227 ? -9.378 -9.832 5.640 1.00 85.88 227 GLY A C 1
ATOM 1808 O O . GLY A 1 227 ? -9.016 -10.066 4.493 1.00 85.88 227 GLY A O 1
ATOM 1809 N N . LEU A 1 228 ? -9.198 -8.645 6.230 1.00 88.31 228 LEU A N 1
ATOM 1810 C CA . LEU A 1 228 ? -8.648 -7.472 5.540 1.00 88.31 228 LEU A CA 1
ATOM 1811 C C . LEU A 1 228 ? -7.198 -7.694 5.113 1.00 88.31 228 LEU A C 1
ATOM 1813 O O . LEU A 1 228 ? -6.809 -7.357 3.999 1.00 88.31 228 LEU A O 1
ATOM 1817 N N . ALA A 1 229 ? -6.389 -8.296 5.988 1.00 89.94 229 ALA A N 1
ATOM 1818 C CA . ALA A 1 229 ? -5.004 -8.611 5.661 1.00 89.94 229 ALA A CA 1
ATOM 1819 C C . ALA A 1 229 ? -4.914 -9.598 4.484 1.00 89.94 229 ALA A C 1
ATOM 1821 O O . ALA A 1 229 ? -4.119 -9.383 3.572 1.00 89.94 229 ALA A O 1
ATOM 1822 N N . VAL A 1 230 ? -5.739 -10.652 4.481 1.00 90.31 230 VAL A N 1
ATOM 1823 C CA . VAL A 1 230 ? -5.796 -11.639 3.390 1.00 90.31 230 VAL A CA 1
ATOM 1824 C C . VAL A 1 230 ? -6.251 -10.995 2.084 1.00 90.31 230 VAL A C 1
ATOM 1826 O O . VAL A 1 230 ? -5.691 -11.314 1.041 1.00 90.31 230 VAL A O 1
ATOM 1829 N N . GLU A 1 231 ? -7.215 -10.079 2.129 1.00 91.12 231 GLU A N 1
ATOM 1830 C CA . GLU A 1 231 ? -7.689 -9.356 0.948 1.00 91.12 231 GLU A CA 1
ATOM 1831 C C . GLU A 1 231 ? -6.603 -8.455 0.346 1.00 91.12 231 GLU A C 1
ATOM 1833 O O . GLU A 1 231 ? -6.288 -8.585 -0.838 1.00 91.12 231 GLU A O 1
ATOM 1838 N N . ILE A 1 232 ? -5.958 -7.617 1.165 1.00 92.88 232 ILE A N 1
ATOM 1839 C CA . ILE A 1 232 ? -4.868 -6.729 0.725 1.00 92.88 232 ILE A CA 1
ATOM 1840 C C . ILE A 1 232 ? -3.705 -7.546 0.152 1.00 92.88 232 ILE A C 1
ATOM 1842 O O . ILE A 1 232 ? -3.223 -7.268 -0.947 1.00 92.88 232 ILE A O 1
ATOM 1846 N N . ILE A 1 233 ? -3.255 -8.569 0.886 1.00 91.75 233 ILE A N 1
ATOM 1847 C CA . ILE A 1 233 ? -2.130 -9.419 0.480 1.00 91.75 233 ILE A CA 1
ATOM 1848 C C . ILE A 1 233 ? -2.499 -10.225 -0.770 1.00 91.75 233 ILE A C 1
ATOM 1850 O O . ILE A 1 233 ? -1.690 -10.331 -1.689 1.00 91.75 233 ILE A O 1
ATOM 1854 N N . GLY A 1 234 ? -3.715 -10.765 -0.837 1.00 92.69 234 GLY A N 1
ATOM 1855 C CA . GLY A 1 234 ? -4.213 -11.513 -1.987 1.00 92.69 234 GLY A CA 1
ATOM 1856 C C . GLY A 1 234 ? -4.250 -10.661 -3.251 1.00 92.69 234 GLY A C 1
ATOM 1857 O O . GLY A 1 234 ? -3.720 -11.081 -4.279 1.00 92.69 234 GLY A O 1
ATOM 1858 N N . LEU A 1 235 ? -4.791 -9.442 -3.168 1.00 93.75 235 LEU A N 1
ATOM 1859 C CA . LEU A 1 235 ? -4.801 -8.501 -4.290 1.00 93.75 235 LEU A CA 1
ATOM 1860 C C . LEU A 1 235 ? -3.391 -8.084 -4.698 1.00 93.75 235 LEU A C 1
ATOM 1862 O O . LEU A 1 235 ? -3.086 -8.081 -5.884 1.00 93.75 235 LEU A O 1
ATOM 1866 N N . MET A 1 236 ? -2.508 -7.814 -3.738 1.00 93.81 236 MET A N 1
ATOM 1867 C CA . MET A 1 236 ? -1.095 -7.557 -4.013 1.00 93.81 236 MET A CA 1
ATOM 1868 C C . MET A 1 236 ? -0.458 -8.730 -4.786 1.00 93.81 236 MET A C 1
ATOM 1870 O O . MET A 1 236 ? 0.157 -8.511 -5.829 1.00 93.81 236 MET A O 1
ATOM 1874 N N . PHE A 1 237 ? -0.635 -9.978 -4.338 1.00 93.00 237 PHE A N 1
ATOM 1875 C CA . PHE A 1 237 ? -0.098 -11.148 -5.043 1.00 93.00 237 PHE A CA 1
ATOM 1876 C C . PHE A 1 237 ? -0.670 -11.294 -6.455 1.00 93.00 237 PHE A C 1
ATOM 1878 O O . PHE A 1 237 ? 0.088 -11.506 -7.401 1.00 93.00 237 PHE A O 1
ATOM 1885 N N . ILE A 1 238 ? -1.986 -11.153 -6.614 1.00 94.38 238 ILE A N 1
ATOM 1886 C CA . ILE A 1 238 ? -2.640 -11.239 -7.923 1.00 94.38 238 ILE A CA 1
ATOM 1887 C C . ILE A 1 238 ? -2.099 -10.147 -8.853 1.00 94.38 238 ILE A C 1
ATOM 1889 O O . ILE A 1 238 ? -1.696 -10.454 -9.975 1.00 94.38 238 ILE A O 1
ATOM 1893 N N . SER A 1 239 ? -2.009 -8.901 -8.391 1.00 93.19 239 SER A N 1
ATOM 1894 C CA . SER A 1 239 ? -1.508 -7.791 -9.201 1.00 93.19 239 SER A CA 1
ATOM 1895 C C . SER A 1 239 ? -0.063 -8.009 -9.646 1.00 93.19 239 SER A C 1
ATOM 1897 O O . SER A 1 239 ? 0.218 -7.985 -10.844 1.00 93.19 239 SER A O 1
ATOM 1899 N N . PHE A 1 240 ? 0.854 -8.274 -8.712 1.00 91.69 240 PHE A N 1
ATOM 1900 C CA . PHE A 1 240 ? 2.284 -8.300 -9.028 1.00 91.69 240 PHE A CA 1
ATOM 1901 C C . PHE A 1 240 ? 2.795 -9.617 -9.621 1.00 91.69 240 PHE A C 1
ATOM 1903 O O . PHE A 1 240 ? 3.791 -9.586 -10.338 1.00 91.69 240 PHE A O 1
ATOM 1910 N N . PHE A 1 241 ? 2.151 -10.760 -9.357 1.00 90.88 241 PHE A N 1
ATOM 1911 C CA . PHE A 1 241 ? 2.611 -12.062 -9.871 1.00 90.88 241 PHE A CA 1
ATOM 1912 C C . PHE A 1 241 ? 1.779 -12.590 -11.033 1.00 90.88 241 PHE A C 1
ATOM 1914 O O . PHE A 1 241 ? 2.287 -13.391 -11.819 1.00 90.88 241 PHE A O 1
ATOM 1921 N N . VAL A 1 242 ? 0.523 -12.153 -11.159 1.00 91.88 242 VAL A N 1
ATOM 1922 C CA . VAL A 1 242 ? -0.384 -12.643 -12.202 1.00 91.88 242 VAL A CA 1
ATOM 1923 C C . VAL A 1 242 ? -0.661 -11.555 -13.228 1.00 91.88 242 VAL A C 1
ATOM 1925 O O . VAL A 1 242 ? -0.286 -11.724 -14.383 1.00 91.88 242 VAL A O 1
ATOM 1928 N N . ILE A 1 243 ? -1.275 -10.437 -12.827 1.00 91.88 243 ILE A N 1
ATOM 1929 C CA . ILE A 1 243 ? -1.758 -9.413 -13.766 1.00 91.88 243 ILE A CA 1
ATOM 1930 C C . ILE A 1 243 ? -0.586 -8.752 -14.493 1.00 91.88 243 ILE A C 1
ATOM 1932 O O . ILE A 1 243 ? -0.483 -8.879 -15.711 1.00 91.88 243 ILE A O 1
ATOM 1936 N N . ILE A 1 244 ? 0.318 -8.090 -13.766 1.00 90.44 244 ILE A N 1
ATOM 1937 C CA . ILE A 1 244 ? 1.385 -7.289 -14.382 1.00 90.44 244 ILE A CA 1
ATOM 1938 C C . ILE A 1 244 ? 2.345 -8.155 -15.216 1.00 90.44 244 ILE A C 1
ATOM 1940 O O . ILE A 1 244 ? 2.628 -7.800 -16.363 1.00 90.44 244 ILE A O 1
ATOM 1944 N N . PRO A 1 245 ? 2.819 -9.316 -14.731 1.00 88.50 245 PRO A N 1
ATOM 1945 C CA . PRO A 1 245 ? 3.683 -10.158 -15.547 1.00 88.50 245 PRO A CA 1
ATOM 1946 C C . PRO A 1 245 ? 3.000 -10.712 -16.804 1.00 88.50 245 PRO A C 1
ATOM 1948 O O . PRO A 1 245 ? 3.675 -10.916 -17.813 1.00 88.50 245 PRO A O 1
ATOM 1951 N N . LEU A 1 246 ? 1.681 -10.946 -16.768 1.00 88.12 246 LEU A N 1
ATOM 1952 C CA . LEU A 1 246 ? 0.908 -11.373 -17.937 1.00 88.12 246 LEU A CA 1
ATOM 1953 C C . LEU A 1 246 ? 0.729 -10.227 -18.942 1.00 88.12 246 LEU A C 1
ATOM 1955 O O . LEU A 1 246 ? 0.849 -10.453 -20.145 1.00 88.12 246 LEU A O 1
ATOM 1959 N N . THR A 1 247 ? 0.468 -9.003 -18.472 1.00 88.56 247 THR A N 1
ATOM 1960 C CA . THR A 1 247 ? 0.270 -7.834 -19.347 1.00 88.56 247 THR A CA 1
ATOM 1961 C C . THR A 1 247 ? 1.567 -7.347 -19.983 1.00 88.56 247 THR A C 1
ATOM 1963 O O . THR A 1 247 ? 1.556 -6.934 -21.143 1.00 88.56 247 THR A O 1
ATOM 1966 N N . GLU A 1 248 ? 2.677 -7.412 -19.247 1.00 84.75 248 GLU A N 1
ATOM 1967 C CA . GLU A 1 248 ? 3.996 -6.962 -19.711 1.00 84.75 248 GLU A CA 1
ATOM 1968 C C . GLU A 1 248 ? 4.819 -8.084 -20.365 1.00 84.75 248 GLU A C 1
ATOM 1970 O O . GLU A 1 248 ? 5.870 -7.817 -20.938 1.00 84.75 248 GLU A O 1
ATOM 1975 N N . GLY A 1 249 ? 4.348 -9.336 -20.319 1.00 83.38 249 GLY A N 1
ATOM 1976 C CA . GLY A 1 249 ? 5.019 -10.472 -20.956 1.00 83.38 249 GLY A CA 1
ATOM 1977 C C . GLY A 1 249 ? 6.289 -10.947 -20.243 1.00 83.38 249 GLY A C 1
ATOM 1978 O O . GLY A 1 249 ? 7.101 -11.630 -20.859 1.00 83.38 249 GLY A O 1
ATOM 1979 N N . MET A 1 250 ? 6.455 -10.646 -18.950 1.00 81.19 250 MET A N 1
ATOM 1980 C CA . MET A 1 250 ? 7.687 -10.946 -18.195 1.00 81.19 250 MET A CA 1
ATOM 1981 C C . MET A 1 250 ? 7.993 -12.447 -18.087 1.00 81.19 250 MET A C 1
ATOM 1983 O O . MET A 1 250 ? 9.144 -12.834 -17.922 1.00 8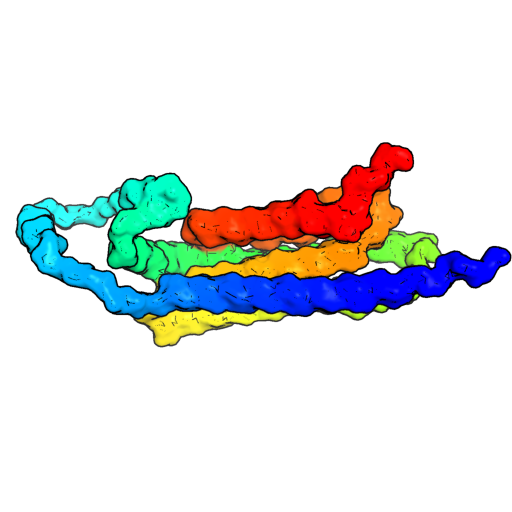1.19 250 MET A O 1
ATOM 1987 N N . TRP A 1 251 ? 6.972 -13.306 -18.174 1.00 79.44 251 TRP A N 1
ATOM 1988 C CA . TRP A 1 251 ? 7.146 -14.765 -18.152 1.00 79.44 251 TRP A CA 1
ATOM 1989 C C . TRP A 1 251 ? 7.616 -15.344 -19.493 1.00 79.44 251 TRP A C 1
ATOM 1991 O O . TRP A 1 251 ? 8.000 -16.507 -19.543 1.00 79.44 251 TRP A O 1
ATOM 2001 N N . LEU A 1 252 ? 7.545 -14.569 -20.580 1.00 69.88 252 LEU A N 1
ATOM 2002 C CA . LEU A 1 252 ? 7.747 -15.055 -21.948 1.00 69.88 252 LEU A CA 1
ATOM 2003 C C . LEU A 1 252 ? 9.153 -14.766 -22.500 1.00 69.88 252 LEU A C 1
ATOM 2005 O O . LEU A 1 252 ? 9.485 -15.261 -23.569 1.00 69.88 252 LEU A O 1
ATOM 2009 N N . GLU A 1 253 ? 9.988 -13.995 -21.799 1.00 58.94 253 GLU A N 1
ATOM 2010 C CA . GLU A 1 253 ? 11.332 -13.588 -22.259 1.00 58.94 253 GLU A CA 1
ATOM 2011 C C . GLU A 1 253 ? 12.441 -14.608 -21.908 1.00 58.94 253 GLU A C 1
ATOM 2013 O O . GLU A 1 253 ? 13.613 -14.253 -21.797 1.00 58.94 253 GLU A O 1
ATOM 2018 N N . GLY A 1 254 ? 12.074 -15.878 -21.708 1.00 54.97 254 GLY A N 1
ATOM 2019 C CA . GLY A 1 254 ? 12.977 -16.959 -21.293 1.00 54.97 254 GLY A CA 1
ATOM 2020 C C . GLY A 1 254 ? 13.559 -17.843 -22.405 1.00 54.97 254 GLY A C 1
ATOM 2021 O O . GLY A 1 254 ? 14.313 -18.751 -22.059 1.00 54.97 254 GLY A O 1
ATOM 2022 N N . ASP A 1 255 ? 13.241 -17.592 -23.681 1.00 40.66 255 ASP A N 1
ATOM 2023 C CA . ASP A 1 255 ? 13.699 -18.390 -24.839 1.00 40.66 255 ASP A CA 1
ATOM 2024 C C . ASP A 1 255 ? 14.630 -17.608 -25.785 1.00 40.66 255 ASP A C 1
ATOM 2026 O O . ASP A 1 255 ? 14.255 -16.491 -26.220 1.00 40.66 255 ASP A O 1
#

Foldseek 3Di:
DPPPPPPPVVVVVVVVVVVVVVVVVVVVVLVVVVVVVDDPDDDDPPPVVVVVVVPPPDDPDPDPDDDDADDLRDDPDPVVVVVVLLVCLVVLVVLQLVLLVVLLVLLVVLLVVCCVVPVVVCVVVVNDDPPPDCCLSPVLSVVLNCLSVVLSVVLVCCVVPPSPCSVVNLSSVLVSLQVLLVSLLVSLLVCVVVQCVGVNLCSSVVCCVRRNCPSLVSLVSSPHRPNSNCVSVVSSCCSSVPVSCVVNVSVPPPD

Secondary structure (DSSP, 8-state):
--SSSSSHHHHHHHHHHHHHHHHHHHHHHHHHHHHHHS------TTTTHHHHSSSTTS--S-------PPTTS--S-HHHHHHHHHHHHHHHHHHHHHH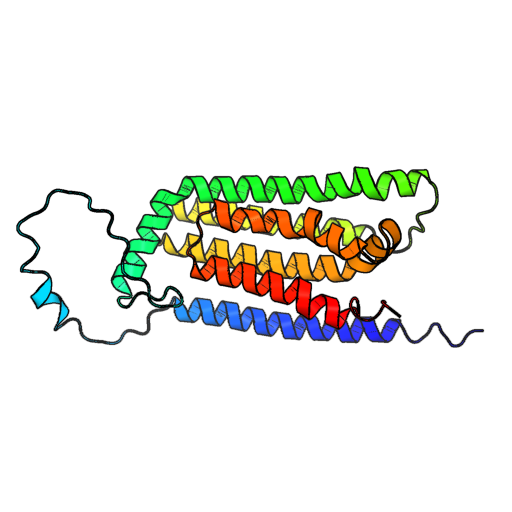HHHHHHHHHHHHHHHIIIIIHHHHHTT-----S-HHHHHHHHHHHHHHHHHHHHHHHHHHHH-TT-THHHHHHHHHHHHHHHHHHHHHHHHHHHHHHHHH-TTHHHHHIIIIISHHHHHHHHTT--HHHHHHHHHHHHIIIIIIHHHHHTTTSTT-